Protein AF-A0A5J5D947-F1 (afdb_monomer_lite)

Foldseek 3Di:
DDVVVVVVVLVVLLCVQAVVLQVVLVVCVVVVNVLSSVVSVLSNVVSVLLSCCSVCVVPPVDDPVVLVVSLVVLVVSLVVLVVNLVVQLQAFPLSNVLSVLVSQLSVQSNCVSVVNHPPVSNVVSVVVNVVSVVLVVVQVVVCVVVVHNPDGSHHRNDPPPPPPPPPPPDVDDDFDPVDPVSVVVVVVCLVVLHWDWDDDPPGTDIDHDPVDPSNVVVVCVVVVDDPPDDDD

Structure (mmCIF, N/CA/C/O backbone):
data_AF-A0A5J5D947-F1
#
_entry.id   AF-A0A5J5D947-F1
#
loop_
_atom_site.group_PDB
_atom_site.id
_atom_site.type_symbol
_atom_site.label_atom_id
_atom_site.label_alt_id
_atom_site.label_comp_id
_atom_site.label_asym_id
_atom_site.label_entity_id
_atom_site.label_seq_id
_atom_site.pdbx_PDB_ins_code
_atom_site.Cartn_x
_atom_site.Cartn_y
_atom_site.Cartn_z
_atom_site.occupancy
_atom_site.B_iso_or_equiv
_atom_site.auth_seq_id
_atom_site.auth_comp_id
_atom_site.auth_asym_id
_atom_site.auth_atom_id
_atom_site.pdbx_PDB_model_num
ATOM 1 N N . THR A 1 1 ? 19.665 15.383 -18.305 1.00 51.91 1 THR A N 1
ATOM 2 C CA . THR A 1 1 ? 19.053 15.462 -16.958 1.00 51.91 1 THR A CA 1
ATOM 3 C C . THR A 1 1 ? 20.077 14.931 -15.974 1.00 51.91 1 THR A C 1
ATOM 5 O O . THR A 1 1 ? 20.626 13.879 -16.259 1.00 51.91 1 THR A O 1
ATOM 8 N N . ASN A 1 2 ? 20.438 15.679 -14.925 1.00 54.62 2 ASN A N 1
ATOM 9 C CA . ASN A 1 2 ? 21.612 15.405 -14.074 1.00 54.62 2 ASN A CA 1
ATOM 10 C C . ASN A 1 2 ? 21.583 13.991 -13.455 1.00 54.62 2 ASN A C 1
ATOM 12 O O . ASN A 1 2 ? 20.872 13.790 -12.471 1.00 54.62 2 ASN A O 1
ATOM 16 N N . SER A 1 3 ? 22.375 13.039 -13.971 1.00 60.25 3 SER A N 1
ATOM 17 C CA . SER A 1 3 ? 22.540 11.697 -13.372 1.00 60.25 3 SER A CA 1
ATOM 18 C C . SER A 1 3 ? 22.892 11.770 -11.883 1.00 60.25 3 SER A C 1
ATOM 20 O O . SER A 1 3 ? 22.420 10.966 -11.087 1.00 60.25 3 SER A O 1
ATOM 22 N N . THR A 1 4 ? 23.611 12.813 -11.467 1.00 65.38 4 THR A N 1
ATOM 23 C CA . THR A 1 4 ? 23.928 13.118 -10.065 1.00 65.38 4 THR A CA 1
ATOM 24 C C . THR A 1 4 ? 22.696 13.252 -9.170 1.00 65.38 4 THR A C 1
ATOM 26 O O . THR A 1 4 ? 22.725 12.811 -8.026 1.00 65.38 4 THR A O 1
ATOM 29 N N . PHE A 1 5 ? 21.602 13.833 -9.671 1.00 66.56 5 PHE A N 1
ATOM 30 C CA . PHE A 1 5 ? 20.367 13.977 -8.896 1.00 66.56 5 PHE A CA 1
ATOM 31 C C . PHE A 1 5 ? 19.675 12.624 -8.693 1.00 66.56 5 PHE A C 1
ATOM 33 O O . PHE A 1 5 ? 19.196 12.339 -7.602 1.00 66.56 5 PHE A O 1
ATOM 40 N N . LEU A 1 6 ? 19.682 11.764 -9.716 1.00 63.72 6 LEU A N 1
ATOM 41 C CA . LEU A 1 6 ? 19.139 10.405 -9.631 1.00 63.72 6 LEU A CA 1
ATOM 42 C C . LEU A 1 6 ? 19.941 9.521 -8.669 1.00 63.72 6 LEU A C 1
ATOM 44 O O . LEU A 1 6 ? 19.353 8.819 -7.854 1.00 63.72 6 LEU A O 1
ATOM 48 N N . HIS A 1 7 ? 21.273 9.598 -8.688 1.00 68.50 7 HIS A N 1
ATOM 49 C CA . HIS A 1 7 ? 22.093 8.864 -7.718 1.00 68.50 7 HIS A CA 1
ATOM 50 C C . HIS A 1 7 ? 21.848 9.296 -6.274 1.00 68.50 7 HIS A C 1
ATOM 52 O O . HIS A 1 7 ? 21.968 8.478 -5.366 1.00 68.50 7 HIS A O 1
ATOM 58 N N . LEU A 1 8 ? 21.496 10.563 -6.051 1.00 75.25 8 LEU A N 1
ATOM 59 C CA . LEU A 1 8 ? 21.235 11.074 -4.711 1.00 75.25 8 LEU A CA 1
ATOM 60 C C . LEU A 1 8 ? 19.854 10.654 -4.184 1.00 75.25 8 LEU A C 1
ATOM 62 O O . LEU A 1 8 ? 19.682 10.479 -2.978 1.00 75.25 8 LEU A O 1
ATOM 66 N N . THR A 1 9 ? 18.870 10.464 -5.067 1.00 77.12 9 THR A N 1
ATOM 67 C CA . THR A 1 9 ? 17.507 10.075 -4.672 1.00 77.12 9 THR A CA 1
ATOM 68 C C . THR A 1 9 ? 17.362 8.577 -4.415 1.00 77.12 9 THR A C 1
ATOM 70 O O . THR A 1 9 ? 16.594 8.195 -3.534 1.00 77.12 9 THR A O 1
ATOM 73 N N . ILE A 1 10 ? 18.124 7.728 -5.114 1.00 79.81 10 ILE A N 1
ATOM 74 C CA . ILE A 1 10 ? 18.063 6.259 -4.997 1.00 79.81 10 ILE A CA 1
ATOM 75 C C . ILE A 1 10 ? 18.224 5.772 -3.537 1.00 79.81 10 ILE A C 1
ATOM 77 O O . ILE A 1 10 ? 17.343 5.049 -3.063 1.00 79.81 10 ILE A O 1
ATOM 81 N N . PRO A 1 11 ? 19.257 6.180 -2.765 1.00 83.19 11 PRO A N 1
ATOM 82 C CA . PRO A 1 11 ? 19.396 5.760 -1.369 1.00 83.19 11 PRO A CA 1
ATOM 83 C C . PRO A 1 11 ? 18.242 6.234 -0.485 1.00 83.19 11 PRO A C 1
ATOM 85 O O . PRO A 1 11 ? 17.793 5.500 0.392 1.00 83.19 11 PRO A O 1
ATOM 88 N N . TRP A 1 12 ? 17.736 7.446 -0.723 1.00 82.56 12 TRP A N 1
ATOM 89 C CA . TRP A 1 12 ? 16.643 8.006 0.069 1.00 82.56 12 TRP A CA 1
ATOM 90 C C . TRP A 1 12 ? 15.343 7.219 -0.120 1.00 82.56 12 TRP A C 1
ATOM 92 O O . TRP A 1 12 ? 14.657 6.899 0.856 1.00 82.56 12 TRP A O 1
ATOM 102 N N . VAL A 1 13 ? 15.037 6.847 -1.365 1.00 84.75 13 VAL A N 1
ATOM 103 C CA . VAL A 1 13 ? 13.882 6.005 -1.701 1.00 84.75 13 VAL A CA 1
ATOM 104 C C . VAL A 1 13 ? 14.050 4.598 -1.132 1.00 84.75 13 VAL A C 1
ATOM 106 O O . VAL A 1 13 ? 13.109 4.069 -0.552 1.00 84.75 13 VAL A O 1
ATOM 109 N N . LEU A 1 14 ? 15.245 4.007 -1.206 1.00 85.88 14 LEU A N 1
ATOM 110 C CA . LEU A 1 14 ? 15.491 2.673 -0.657 1.00 85.88 14 LEU A CA 1
ATOM 111 C C . LEU A 1 14 ? 15.338 2.634 0.872 1.00 85.88 14 LEU A C 1
ATOM 113 O O . LEU A 1 14 ? 14.674 1.751 1.416 1.00 85.88 14 LEU A O 1
ATOM 117 N N . ILE A 1 15 ? 15.934 3.594 1.581 1.00 87.19 15 ILE A N 1
ATOM 118 C CA . ILE A 1 15 ? 15.895 3.634 3.049 1.00 87.19 15 ILE A CA 1
ATOM 119 C C . ILE A 1 15 ? 14.459 3.858 3.537 1.00 87.19 15 ILE A C 1
ATOM 121 O O . ILE A 1 15 ? 13.982 3.143 4.421 1.00 87.19 15 ILE A O 1
ATOM 125 N N . SER A 1 16 ? 13.746 4.818 2.944 1.00 86.31 16 SER A N 1
ATOM 126 C CA . SER A 1 16 ? 12.375 5.136 3.354 1.00 86.31 16 SER A CA 1
ATOM 127 C C . SER A 1 16 ? 11.341 4.117 2.865 1.00 86.31 16 SER A C 1
ATOM 129 O O . SER A 1 16 ? 10.505 3.669 3.649 1.00 86.31 16 SER A O 1
ATOM 131 N N . GLY A 1 17 ? 11.418 3.711 1.600 1.00 83.00 17 GLY A N 1
ATOM 132 C CA . GLY A 1 17 ? 10.453 2.832 0.941 1.00 83.00 17 GLY A CA 1
ATOM 133 C C . GLY A 1 17 ? 10.665 1.341 1.200 1.00 83.00 17 GLY A C 1
ATOM 134 O O . GLY A 1 17 ? 9.700 0.587 1.204 1.00 83.00 17 GLY A O 1
ATOM 135 N N . ALA A 1 18 ? 11.889 0.879 1.469 1.00 85.00 18 ALA A N 1
ATOM 136 C CA . ALA A 1 18 ? 12.124 -0.529 1.795 1.00 85.00 18 ALA A CA 1
ATOM 137 C C . ALA A 1 18 ? 12.363 -0.731 3.295 1.00 85.00 18 ALA A C 1
ATOM 139 O O . ALA A 1 18 ? 11.605 -1.440 3.953 1.00 85.00 18 ALA A O 1
ATOM 140 N N . ILE A 1 19 ? 13.381 -0.091 3.877 1.00 87.12 19 ILE A N 1
ATOM 141 C CA . ILE A 1 19 ? 13.831 -0.429 5.239 1.00 87.12 19 ILE A CA 1
ATOM 142 C C . ILE A 1 19 ? 12.794 -0.022 6.293 1.00 87.12 19 ILE A C 1
ATOM 144 O O . ILE A 1 19 ? 12.353 -0.854 7.092 1.00 87.12 19 ILE A O 1
ATOM 148 N N . ILE A 1 20 ? 12.360 1.242 6.276 1.00 88.06 20 ILE A N 1
ATOM 149 C CA . ILE A 1 20 ? 11.348 1.736 7.223 1.00 88.06 20 ILE A CA 1
ATOM 150 C C . ILE A 1 20 ? 10.021 0.991 7.020 1.00 88.06 20 ILE A C 1
ATOM 152 O O . ILE A 1 20 ? 9.354 0.617 7.986 1.00 88.06 20 ILE A O 1
ATOM 156 N N . GLN A 1 21 ? 9.656 0.700 5.773 1.00 89.56 21 GLN A N 1
ATOM 157 C CA . GLN A 1 21 ? 8.388 0.055 5.450 1.00 89.56 21 GLN A CA 1
ATOM 158 C C . GLN A 1 21 ? 8.347 -1.443 5.829 1.00 89.56 21 GLN A C 1
ATOM 160 O O . GLN A 1 21 ? 7.288 -1.950 6.216 1.00 89.56 21 GLN A O 1
ATOM 165 N N . VAL A 1 22 ? 9.490 -2.146 5.836 1.00 89.31 22 VAL A N 1
ATOM 166 C CA . VAL A 1 22 ? 9.620 -3.495 6.428 1.00 89.31 22 VAL A CA 1
ATOM 167 C C . VAL A 1 22 ? 9.367 -3.452 7.932 1.00 89.31 22 VAL A C 1
ATOM 169 O O . VAL A 1 22 ? 8.613 -4.276 8.459 1.00 89.31 22 VAL A O 1
ATOM 172 N N . TYR A 1 23 ? 9.970 -2.484 8.624 1.00 88.56 23 TYR A N 1
ATOM 173 C CA . TYR A 1 23 ? 9.784 -2.318 10.063 1.00 88.56 23 TYR A CA 1
ATOM 174 C C . TYR A 1 23 ? 8.316 -2.029 10.406 1.00 88.56 23 TYR A C 1
ATOM 176 O O . TYR A 1 23 ? 7.727 -2.684 11.269 1.00 88.56 23 TYR A O 1
ATOM 184 N N . VAL A 1 24 ? 7.684 -1.128 9.651 1.00 86.88 24 VAL A N 1
ATOM 185 C CA . VAL A 1 24 ? 6.254 -0.822 9.774 1.00 86.88 24 VAL A CA 1
ATOM 186 C C . VAL A 1 24 ? 5.391 -2.059 9.514 1.00 86.88 24 VAL A C 1
ATOM 188 O O . VAL A 1 24 ? 4.441 -2.304 10.258 1.00 86.88 24 VAL A O 1
ATOM 191 N N . SER A 1 25 ? 5.730 -2.882 8.516 1.00 86.31 25 SER A N 1
ATOM 192 C CA . SER A 1 25 ? 5.006 -4.130 8.255 1.00 86.31 25 SER A CA 1
ATOM 193 C C . SER A 1 25 ? 5.045 -5.070 9.464 1.00 86.31 25 SER A C 1
ATOM 195 O O . SER A 1 25 ? 4.002 -5.574 9.881 1.00 86.31 25 SER A O 1
ATOM 197 N N . ARG A 1 26 ? 6.218 -5.247 10.089 1.00 85.44 26 ARG A N 1
ATOM 198 C CA . ARG A 1 26 ? 6.381 -6.078 11.295 1.00 85.44 26 ARG A CA 1
ATOM 199 C C . ARG A 1 26 ? 5.527 -5.587 12.462 1.00 85.44 26 ARG A C 1
ATOM 201 O O . ARG A 1 26 ? 4.827 -6.395 13.071 1.00 85.44 26 ARG A O 1
ATOM 208 N N . LEU A 1 27 ? 5.535 -4.280 12.731 1.00 83.06 27 LEU A N 1
ATOM 209 C CA . LEU A 1 27 ? 4.731 -3.686 13.803 1.00 83.06 27 LEU A CA 1
ATOM 210 C C . LEU A 1 27 ? 3.227 -3.927 13.604 1.00 83.06 27 LEU A C 1
ATOM 212 O O . LEU A 1 27 ? 2.500 -4.221 14.556 1.00 83.06 27 LEU A O 1
ATOM 216 N N . GLN A 1 28 ? 2.752 -3.853 12.361 1.00 82.38 28 GLN A N 1
ATOM 217 C CA . GLN A 1 28 ? 1.338 -4.062 12.052 1.00 82.38 28 GLN A CA 1
ATOM 218 C C . GLN A 1 28 ? 0.892 -5.517 12.238 1.00 82.38 28 GLN A C 1
ATOM 220 O O . GLN A 1 28 ? -0.234 -5.749 12.685 1.00 82.38 28 GLN A O 1
ATOM 225 N N . VAL A 1 29 ? 1.775 -6.492 11.980 1.00 80.94 29 VAL A N 1
ATOM 226 C CA . VAL A 1 29 ? 1.508 -7.907 12.297 1.00 80.94 29 VAL A CA 1
ATOM 227 C C . VAL A 1 29 ? 1.342 -8.095 13.803 1.00 80.94 29 VAL A C 1
ATOM 229 O O . VAL A 1 29 ? 0.372 -8.717 14.235 1.00 80.94 29 VAL A O 1
ATOM 232 N N . THR A 1 30 ? 2.244 -7.522 14.607 1.00 75.69 30 THR A N 1
ATOM 233 C CA . THR A 1 30 ? 2.192 -7.648 16.073 1.00 75.69 30 THR A CA 1
ATOM 234 C C . THR A 1 30 ? 0.976 -6.956 16.692 1.00 75.69 30 THR A C 1
ATOM 236 O O . THR A 1 30 ? 0.450 -7.431 17.691 1.00 75.69 30 THR A O 1
ATOM 239 N N . GLY A 1 31 ? 0.474 -5.883 16.073 1.00 66.00 31 GLY A N 1
ATOM 240 C CA . GLY A 1 31 ? -0.721 -5.157 16.519 1.00 66.00 31 GLY A CA 1
ATOM 241 C C . GLY A 1 31 ? -2.063 -5.773 16.094 1.00 66.00 31 GLY A C 1
ATOM 242 O O . GLY A 1 31 ? -3.097 -5.126 16.243 1.00 66.00 31 GLY A O 1
ATOM 243 N N . GLY A 1 32 ? -2.081 -6.978 15.507 1.00 64.81 32 GLY A N 1
ATOM 244 C CA . GLY A 1 32 ? -3.307 -7.652 15.046 1.00 64.81 32 GLY A CA 1
ATOM 245 C C . GLY A 1 32 ? -3.897 -7.106 13.733 1.00 64.81 32 GLY A C 1
ATOM 246 O O . GLY A 1 32 ? -4.914 -7.607 13.242 1.00 64.81 32 GLY A O 1
ATOM 247 N N . GLY A 1 33 ? -3.252 -6.109 13.119 1.00 62.66 33 GLY A N 1
ATOM 248 C CA . GLY A 1 33 ? -3.656 -5.479 11.864 1.00 62.66 33 GLY A CA 1
ATOM 249 C C . GLY A 1 33 ? -3.155 -6.243 10.640 1.00 62.66 33 GLY A C 1
ATOM 250 O O . GLY A 1 33 ? -2.193 -5.836 9.998 1.00 62.66 33 GLY A O 1
ATOM 251 N N . ARG A 1 34 ? -3.833 -7.337 10.268 1.00 65.19 34 ARG A N 1
ATOM 252 C CA . ARG A 1 34 ? -3.390 -8.217 9.163 1.00 65.19 34 ARG A CA 1
ATOM 253 C C . ARG A 1 34 ? -3.262 -7.520 7.801 1.00 65.19 34 ARG A C 1
ATOM 255 O O . ARG A 1 34 ? -2.371 -7.848 7.033 1.00 65.19 34 ARG A O 1
ATOM 262 N N . PHE A 1 35 ? -4.144 -6.572 7.485 1.00 67.81 35 PHE A N 1
ATOM 263 C CA . PHE A 1 35 ? -4.244 -6.033 6.123 1.00 67.81 35 PHE A CA 1
ATOM 264 C C . PHE A 1 35 ? -3.197 -4.965 5.792 1.00 67.81 35 PHE A C 1
ATOM 266 O O . PHE A 1 35 ? -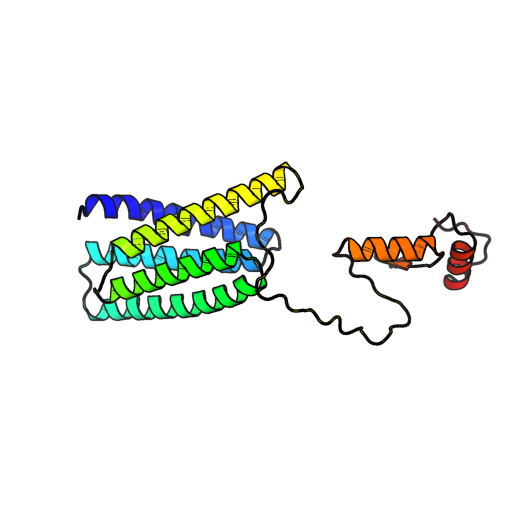2.587 -5.017 4.728 1.00 67.81 35 PHE A O 1
ATOM 273 N N . GLY A 1 36 ? -2.959 -4.013 6.696 1.00 69.94 36 GLY A N 1
ATOM 274 C CA . GLY A 1 36 ? -1.975 -2.965 6.427 1.00 69.94 36 GLY A CA 1
ATOM 275 C C . GLY A 1 36 ? -0.547 -3.524 6.318 1.00 69.94 36 GLY A C 1
ATOM 276 O O . GLY A 1 36 ? 0.249 -3.021 5.526 1.00 69.94 36 GLY A O 1
ATOM 277 N N . SER A 1 37 ? -0.257 -4.630 7.018 1.00 79.88 37 SER A N 1
ATOM 278 C CA . SER A 1 37 ? 1.010 -5.353 6.875 1.00 79.88 37 SER A CA 1
ATOM 279 C C . SER A 1 37 ? 1.220 -5.888 5.453 1.00 79.88 37 SER A C 1
ATOM 281 O O . SER A 1 37 ? 2.324 -5.767 4.923 1.00 79.88 37 SER A O 1
ATOM 283 N N . VAL A 1 38 ? 0.172 -6.404 4.799 1.00 86.00 38 VAL A N 1
ATOM 284 C CA . VAL A 1 38 ? 0.260 -6.929 3.424 1.00 86.00 38 VAL A CA 1
ATOM 285 C C . VAL A 1 38 ? 0.607 -5.818 2.433 1.00 86.00 38 VAL A C 1
ATOM 287 O O . VAL A 1 38 ? 1.553 -5.971 1.665 1.00 86.00 38 VAL A O 1
ATOM 290 N N . ILE A 1 39 ? -0.090 -4.676 2.496 1.00 87.56 39 ILE A N 1
ATOM 291 C CA . ILE A 1 39 ? 0.193 -3.518 1.627 1.00 87.56 39 ILE A CA 1
ATOM 292 C C . ILE A 1 39 ? 1.626 -3.024 1.845 1.00 87.56 39 ILE A C 1
ATOM 294 O O . ILE A 1 39 ? 2.378 -2.853 0.890 1.00 87.56 39 ILE A O 1
ATOM 298 N N . SER A 1 40 ? 2.024 -2.849 3.109 1.00 87.50 40 SER A N 1
ATOM 299 C CA . SER A 1 40 ? 3.376 -2.413 3.466 1.00 87.50 40 SER A CA 1
ATOM 300 C C . SER A 1 40 ? 4.436 -3.381 2.935 1.00 87.50 40 SER A C 1
ATOM 302 O O . SER A 1 40 ? 5.438 -2.949 2.381 1.00 87.50 40 SER A O 1
ATOM 304 N N . SER A 1 41 ? 4.205 -4.692 3.050 1.00 88.75 41 SER A N 1
ATOM 305 C CA . SER A 1 41 ? 5.134 -5.715 2.564 1.00 88.75 41 SER A CA 1
ATOM 306 C C . SER A 1 41 ? 5.259 -5.736 1.041 1.00 88.75 41 SER A C 1
ATOM 308 O O . SER A 1 41 ? 6.357 -5.929 0.533 1.00 88.75 41 SER A O 1
ATOM 310 N N . ILE A 1 42 ? 4.159 -5.558 0.308 1.00 90.69 42 ILE A N 1
ATOM 311 C CA . ILE A 1 42 ? 4.182 -5.547 -1.161 1.00 90.69 42 ILE A CA 1
ATOM 312 C C . ILE A 1 42 ? 4.887 -4.287 -1.666 1.00 90.69 42 ILE A C 1
ATOM 314 O O . ILE A 1 42 ? 5.713 -4.364 -2.571 1.00 90.69 42 ILE A O 1
ATOM 318 N N . TYR A 1 43 ? 4.643 -3.136 -1.039 1.00 91.44 43 TYR A N 1
ATOM 319 C CA . TYR A 1 43 ? 5.303 -1.889 -1.422 1.00 91.44 43 TYR A CA 1
ATOM 320 C C . TYR A 1 43 ? 6.807 -1.885 -1.143 1.00 91.44 43 TYR A C 1
ATOM 322 O O . TYR A 1 43 ? 7.546 -1.294 -1.921 1.00 91.44 43 TYR A O 1
ATOM 330 N N . VAL A 1 44 ? 7.289 -2.623 -0.137 1.00 92.94 44 VAL A N 1
ATOM 331 C CA . VAL A 1 44 ? 8.735 -2.872 0.021 1.00 92.94 44 VAL A CA 1
ATOM 332 C C . VAL A 1 44 ? 9.320 -3.509 -1.239 1.00 92.94 44 VAL A C 1
ATOM 334 O O . VAL A 1 44 ? 10.374 -3.079 -1.704 1.00 92.94 44 VAL A O 1
ATOM 337 N N . VAL A 1 45 ? 8.642 -4.516 -1.802 1.00 91.69 45 VAL A N 1
ATOM 338 C CA . VAL A 1 45 ? 9.090 -5.187 -3.032 1.00 91.69 45 VAL A CA 1
ATOM 339 C C . VAL A 1 45 ? 9.061 -4.210 -4.204 1.00 91.69 45 VAL A C 1
ATOM 341 O O . VAL A 1 45 ? 10.038 -4.135 -4.939 1.00 91.69 45 VAL A O 1
ATOM 344 N N . VAL A 1 46 ? 8.002 -3.401 -4.329 1.00 92.25 46 VAL A N 1
ATOM 345 C CA . VAL A 1 46 ? 7.904 -2.352 -5.359 1.00 92.25 46 VAL A CA 1
ATOM 346 C C . VAL A 1 46 ? 9.097 -1.398 -5.293 1.00 92.25 46 VAL A C 1
ATOM 348 O O . VAL A 1 46 ? 9.782 -1.208 -6.297 1.00 92.25 46 VAL A O 1
ATOM 351 N N . TRP A 1 47 ? 9.390 -0.830 -4.121 1.00 91.94 47 TRP A N 1
ATOM 352 C CA . TRP A 1 47 ? 10.496 0.115 -3.964 1.00 91.94 47 TRP A CA 1
ATOM 353 C C . TRP A 1 47 ? 11.860 -0.540 -4.165 1.00 91.94 47 TRP A C 1
ATOM 355 O O . TRP A 1 47 ? 12.744 0.076 -4.762 1.00 91.94 47 TRP A O 1
ATOM 365 N N . ALA A 1 48 ? 12.037 -1.787 -3.725 1.00 90.56 48 ALA A N 1
ATOM 366 C CA . ALA A 1 48 ? 13.263 -2.542 -3.956 1.00 90.56 48 ALA A CA 1
ATOM 367 C C . ALA A 1 48 ? 13.493 -2.791 -5.455 1.00 90.56 48 ALA A C 1
ATOM 369 O O . ALA A 1 48 ? 14.576 -2.496 -5.958 1.00 90.56 48 ALA A O 1
ATOM 370 N N . THR A 1 49 ? 12.473 -3.257 -6.184 1.00 88.88 49 THR A N 1
ATOM 371 C CA . THR A 1 49 ? 12.545 -3.490 -7.634 1.00 88.88 49 THR A CA 1
ATOM 372 C C . THR A 1 49 ? 12.762 -2.188 -8.407 1.00 88.88 49 THR A C 1
ATOM 374 O O . THR A 1 49 ? 13.606 -2.155 -9.300 1.00 88.88 49 THR A O 1
ATOM 377 N N . TRP A 1 50 ? 12.075 -1.102 -8.035 1.00 88.12 50 TRP A N 1
ATOM 378 C CA . TRP A 1 50 ? 12.252 0.222 -8.644 1.00 88.12 50 TRP A CA 1
ATOM 379 C C . TRP A 1 50 ? 13.680 0.752 -8.452 1.00 88.12 50 TRP A C 1
ATOM 381 O O . TRP A 1 50 ? 14.338 1.162 -9.410 1.00 88.12 50 TRP A O 1
ATOM 391 N N . THR A 1 51 ? 14.196 0.671 -7.221 1.00 87.88 51 THR A N 1
ATOM 392 C CA . THR A 1 51 ? 15.560 1.105 -6.877 1.00 87.88 51 THR A CA 1
ATOM 393 C C . THR A 1 51 ? 16.593 0.272 -7.630 1.00 87.88 51 THR A C 1
ATOM 395 O O . THR A 1 51 ? 17.529 0.823 -8.210 1.00 87.88 51 THR A O 1
ATOM 398 N N . TRP A 1 52 ? 16.407 -1.051 -7.654 1.00 85.69 52 TRP A N 1
ATOM 399 C CA . TRP A 1 52 ? 17.313 -1.969 -8.332 1.00 85.69 52 TRP A CA 1
ATOM 400 C C . TRP A 1 52 ? 17.358 -1.709 -9.835 1.00 85.69 52 TRP A C 1
ATOM 402 O O . TRP A 1 52 ? 18.444 -1.580 -10.385 1.00 85.69 52 TRP A O 1
ATOM 412 N N . PHE A 1 53 ? 16.205 -1.554 -10.492 1.00 84.38 53 PHE A N 1
ATOM 413 C CA . PHE A 1 53 ? 16.144 -1.231 -11.917 1.00 84.38 53 PHE A CA 1
ATOM 414 C C . PHE A 1 53 ? 16.870 0.081 -12.236 1.00 84.38 53 PHE A C 1
ATOM 416 O O . PHE A 1 53 ? 17.627 0.143 -13.201 1.00 84.38 53 PHE A O 1
ATOM 423 N N . ARG A 1 54 ? 16.697 1.127 -11.414 1.00 79.81 54 ARG A N 1
ATOM 424 C CA . ARG A 1 54 ? 17.332 2.425 -11.681 1.00 79.81 54 ARG A CA 1
ATOM 425 C C . ARG A 1 54 ? 18.834 2.425 -11.415 1.00 79.81 54 ARG A C 1
ATOM 427 O O . ARG A 1 54 ? 19.561 3.105 -12.133 1.00 79.81 54 ARG A O 1
ATOM 434 N N . PHE A 1 55 ? 19.280 1.669 -10.415 1.00 79.50 55 PHE A N 1
ATOM 435 C CA . PHE A 1 55 ? 20.695 1.490 -10.107 1.00 79.50 55 PHE A CA 1
ATOM 436 C C . PHE A 1 55 ? 21.393 0.602 -11.148 1.00 79.50 55 PHE A C 1
ATOM 438 O O . PHE A 1 55 ? 22.430 0.983 -11.687 1.00 79.50 55 PHE A O 1
ATOM 445 N N . ALA A 1 56 ? 20.801 -0.548 -11.484 1.00 73.31 56 ALA A N 1
ATOM 446 C CA . ALA A 1 56 ? 21.339 -1.487 -12.465 1.00 73.31 56 ALA A CA 1
ATOM 447 C C . ALA A 1 56 ? 21.290 -0.916 -13.890 1.00 73.31 56 ALA A C 1
ATOM 449 O O . ALA A 1 56 ? 22.265 -1.029 -14.624 1.00 73.31 56 ALA A O 1
ATOM 450 N N . GLY A 1 57 ? 20.209 -0.230 -14.271 1.00 68.25 57 GLY A N 1
ATOM 451 C CA . GLY A 1 57 ? 20.087 0.402 -15.588 1.00 68.25 57 GLY A CA 1
ATOM 452 C C . GLY A 1 57 ? 21.156 1.460 -15.868 1.00 68.25 57 GLY A C 1
ATOM 453 O O . GLY A 1 57 ? 21.556 1.625 -17.016 1.00 68.25 57 GLY A O 1
ATOM 454 N N . ASP A 1 58 ? 21.642 2.145 -14.832 1.00 64.88 58 ASP A N 1
ATOM 455 C CA . ASP A 1 58 ? 22.665 3.186 -14.960 1.00 64.88 58 ASP A CA 1
ATOM 456 C C . ASP A 1 58 ? 24.099 2.624 -14.876 1.00 64.88 58 ASP A C 1
ATOM 458 O O . ASP A 1 58 ? 24.969 3.029 -15.643 1.00 64.88 58 ASP A O 1
ATOM 462 N N . MET A 1 59 ? 24.342 1.642 -13.997 1.00 61.09 59 MET A N 1
ATOM 463 C CA . MET A 1 59 ? 25.680 1.072 -13.763 1.00 61.09 59 MET A CA 1
ATOM 464 C C . MET A 1 59 ? 26.053 -0.097 -14.689 1.00 61.09 59 MET A C 1
ATOM 466 O O . MET A 1 59 ? 27.236 -0.282 -14.965 1.00 61.09 59 MET A O 1
ATOM 470 N N . LEU A 1 60 ? 25.088 -0.909 -15.137 1.00 60.41 60 LEU A N 1
ATOM 471 C CA . LEU A 1 60 ? 25.352 -2.196 -15.805 1.00 60.41 60 LEU A CA 1
ATOM 472 C C . LEU A 1 60 ? 25.048 -2.216 -17.310 1.00 60.41 60 LEU A C 1
ATOM 474 O O . LEU A 1 60 ? 25.325 -3.233 -17.933 1.00 60.41 60 LEU A O 1
ATOM 478 N N . GLN A 1 61 ? 24.525 -1.126 -17.899 1.00 61.19 61 GLN A N 1
ATOM 479 C CA . GLN A 1 61 ? 24.107 -1.068 -19.315 1.00 61.19 61 GLN A CA 1
ATOM 480 C C . GLN A 1 61 ? 23.366 -2.350 -19.739 1.00 61.19 61 GLN A C 1
ATOM 482 O O . GLN A 1 61 ? 23.854 -3.108 -20.577 1.00 61.19 61 GLN A O 1
ATOM 487 N N . LEU A 1 62 ? 22.216 -2.607 -19.101 1.00 63.22 62 LEU A N 1
ATOM 488 C CA . LEU A 1 62 ? 21.460 -3.850 -19.266 1.00 63.22 62 LEU A CA 1
ATOM 489 C C . LEU A 1 62 ? 21.325 -4.265 -20.737 1.00 63.22 62 LEU A C 1
ATOM 491 O O . LEU A 1 62 ? 20.875 -3.490 -21.585 1.00 63.22 62 LEU A O 1
ATOM 495 N N . SER A 1 63 ? 21.662 -5.524 -21.004 1.00 62.19 63 SER A N 1
ATOM 496 C CA . SER A 1 63 ? 21.373 -6.186 -22.269 1.00 62.19 63 SER A CA 1
ATOM 497 C C . SER A 1 63 ? 19.858 -6.358 -22.446 1.00 62.19 63 SER A C 1
ATOM 499 O O . SER A 1 63 ? 19.081 -6.377 -21.486 1.00 62.19 63 SER A O 1
ATOM 501 N N . THR A 1 64 ? 19.416 -6.485 -23.697 1.00 62.31 64 THR A N 1
ATOM 502 C CA . THR A 1 64 ? 17.993 -6.606 -24.059 1.00 62.31 64 THR A CA 1
ATOM 503 C C . THR A 1 64 ? 17.289 -7.777 -23.372 1.00 62.31 64 THR A C 1
ATOM 505 O O . THR A 1 64 ? 16.104 -7.668 -23.068 1.00 62.31 64 THR A O 1
ATOM 508 N N . ASP A 1 65 ? 18.009 -8.860 -23.074 1.00 66.50 65 ASP A N 1
ATOM 509 C CA . ASP A 1 65 ? 17.446 -10.059 -22.442 1.00 66.50 65 ASP A CA 1
ATOM 510 C C . ASP A 1 65 ? 17.093 -9.832 -20.965 1.00 66.50 65 ASP A C 1
ATOM 512 O O . ASP A 1 65 ? 16.073 -10.325 -20.481 1.00 66.50 65 ASP A O 1
ATOM 516 N N . GLU A 1 66 ? 17.874 -9.019 -20.251 1.00 69.06 66 GLU A N 1
ATOM 517 C CA . GLU A 1 66 ? 17.613 -8.704 -18.845 1.00 69.06 66 GLU A CA 1
ATOM 518 C C . GLU A 1 66 ? 16.452 -7.706 -18.682 1.00 69.06 66 GLU A C 1
ATOM 520 O O . GLU A 1 66 ? 15.691 -7.780 -17.713 1.00 69.06 66 GLU A O 1
ATOM 525 N N . ALA A 1 67 ? 16.239 -6.823 -19.665 1.00 71.00 67 ALA A N 1
ATOM 526 C CA . ALA A 1 67 ? 15.135 -5.859 -19.669 1.00 71.00 67 ALA A CA 1
ATOM 527 C C . ALA A 1 67 ? 13.742 -6.529 -19.698 1.00 71.00 67 ALA A C 1
ATOM 529 O O . ALA A 1 67 ? 12.785 -6.015 -19.100 1.00 71.00 67 ALA A O 1
ATOM 530 N N . TYR A 1 68 ? 13.615 -7.707 -20.323 1.00 80.19 68 TYR A N 1
ATOM 531 C CA . TYR A 1 68 ? 12.364 -8.476 -20.320 1.00 80.19 68 TYR A CA 1
ATOM 532 C C . TYR A 1 68 ? 11.998 -8.994 -18.925 1.00 80.19 68 TYR A C 1
ATOM 534 O O . TYR A 1 68 ? 10.818 -8.992 -18.567 1.00 80.19 68 TYR A O 1
ATOM 542 N N . GLY A 1 69 ? 12.989 -9.366 -18.108 1.00 84.88 69 GLY A N 1
ATOM 543 C CA . GLY A 1 69 ? 12.768 -9.797 -16.725 1.00 84.88 69 GLY A CA 1
ATOM 544 C C . GLY A 1 69 ? 12.161 -8.687 -15.862 1.00 84.88 69 GLY A C 1
ATOM 545 O O . GLY A 1 69 ? 11.177 -8.911 -15.154 1.00 84.88 69 GLY A O 1
ATOM 546 N N . PHE A 1 70 ? 12.681 -7.462 -15.982 1.00 85.00 70 PHE A N 1
ATOM 547 C CA . PHE A 1 70 ? 12.128 -6.295 -15.284 1.00 85.00 70 PHE A CA 1
ATOM 548 C C . PHE A 1 70 ? 10.729 -5.927 -15.774 1.00 85.00 70 PHE A C 1
ATOM 550 O O . PHE A 1 70 ? 9.862 -5.617 -14.958 1.00 85.00 70 PHE A O 1
ATOM 557 N N . THR A 1 71 ? 10.488 -6.018 -17.082 1.00 87.75 71 THR A N 1
ATOM 558 C CA . THR A 1 71 ? 9.167 -5.760 -17.672 1.00 87.75 71 THR A CA 1
ATOM 559 C C . THR A 1 71 ? 8.128 -6.759 -17.154 1.00 87.75 71 THR A C 1
ATOM 561 O O . THR A 1 71 ? 7.057 -6.358 -16.701 1.00 87.75 71 THR A O 1
ATOM 564 N N . ALA A 1 72 ? 8.453 -8.055 -17.127 1.00 89.94 72 ALA A N 1
ATOM 565 C CA . ALA A 1 72 ? 7.578 -9.080 -16.559 1.00 89.94 72 ALA A CA 1
ATOM 566 C C . ALA A 1 72 ? 7.313 -8.848 -15.059 1.00 89.94 72 ALA A C 1
ATOM 568 O O . ALA A 1 72 ? 6.172 -8.964 -14.604 1.00 89.94 72 ALA A O 1
ATOM 569 N N . GLY A 1 73 ? 8.342 -8.456 -14.300 1.00 90.44 73 GLY A N 1
ATOM 570 C CA . GLY A 1 73 ? 8.209 -8.079 -12.892 1.00 90.44 73 GLY A CA 1
ATOM 571 C C . GLY A 1 73 ? 7.281 -6.879 -12.678 1.00 90.44 73 GLY A C 1
ATOM 572 O O . GLY A 1 73 ? 6.414 -6.923 -11.807 1.00 90.44 73 GLY A O 1
ATOM 573 N N . ALA A 1 74 ? 7.401 -5.835 -13.502 1.00 91.12 74 ALA A N 1
ATOM 574 C CA . ALA A 1 74 ? 6.528 -4.662 -13.455 1.00 91.12 74 ALA A CA 1
ATOM 575 C C . ALA A 1 74 ? 5.059 -5.024 -13.744 1.00 91.12 74 ALA A C 1
ATOM 577 O O . ALA A 1 74 ? 4.166 -4.582 -13.021 1.00 91.12 74 ALA A O 1
ATOM 578 N N . ILE A 1 75 ? 4.805 -5.888 -14.735 1.00 92.31 75 ILE A N 1
ATOM 579 C CA . ILE A 1 75 ? 3.456 -6.398 -15.039 1.00 92.31 75 ILE A CA 1
ATOM 580 C C . ILE A 1 75 ? 2.888 -7.184 -13.849 1.00 92.31 75 ILE A C 1
ATOM 582 O O . ILE A 1 75 ? 1.735 -6.981 -13.469 1.00 92.31 75 ILE A O 1
ATOM 586 N N . ALA A 1 76 ? 3.684 -8.055 -13.223 1.00 94.62 76 ALA A N 1
ATOM 587 C CA . ALA A 1 76 ? 3.242 -8.806 -12.051 1.00 94.62 76 ALA A CA 1
ATOM 588 C C . ALA A 1 76 ? 2.877 -7.878 -10.876 1.00 94.62 76 ALA A C 1
ATOM 590 O O . ALA A 1 76 ? 1.847 -8.077 -10.229 1.00 94.62 76 ALA A O 1
ATOM 591 N N . LEU A 1 77 ? 3.681 -6.838 -10.628 1.00 94.25 77 LEU A N 1
ATOM 592 C CA . LEU A 1 77 ? 3.409 -5.844 -9.586 1.00 94.25 77 LEU A CA 1
ATOM 593 C C . LEU A 1 77 ? 2.135 -5.035 -9.866 1.00 94.25 77 LEU A C 1
ATOM 595 O O . LEU A 1 77 ? 1.386 -4.783 -8.925 1.00 94.25 77 LEU A O 1
ATOM 599 N N . LEU A 1 78 ? 1.852 -4.690 -11.129 1.00 94.06 78 LEU A N 1
ATOM 600 C CA . LEU A 1 78 ? 0.594 -4.046 -11.531 1.00 94.06 78 LEU A CA 1
ATOM 601 C C . LEU A 1 78 ? -0.613 -4.923 -11.210 1.00 94.06 78 LEU A C 1
ATOM 603 O O . LEU A 1 78 ? -1.541 -4.488 -10.538 1.00 94.06 78 LEU A O 1
ATOM 607 N N . VAL A 1 79 ? -0.576 -6.193 -11.615 1.00 95.50 79 VAL A N 1
ATOM 608 C CA . VAL A 1 79 ? -1.672 -7.131 -11.338 1.00 95.50 79 VAL A CA 1
ATOM 609 C C . VAL A 1 79 ? -1.908 -7.258 -9.831 1.00 95.50 79 VAL A C 1
ATOM 611 O O . VAL A 1 79 ? -3.046 -7.168 -9.370 1.00 95.50 79 VAL A O 1
ATOM 614 N N . ILE A 1 80 ? -0.840 -7.415 -9.044 1.00 94.62 80 ILE A N 1
ATOM 615 C CA . ILE A 1 80 ? -0.930 -7.484 -7.580 1.00 94.62 80 ILE A CA 1
ATOM 616 C C . ILE A 1 80 ? -1.521 -6.188 -7.005 1.00 94.62 80 ILE A C 1
ATOM 618 O O . ILE A 1 80 ? -2.401 -6.249 -6.142 1.00 94.62 80 ILE A O 1
ATOM 622 N N . ASN A 1 81 ? -1.075 -5.019 -7.469 1.00 94.12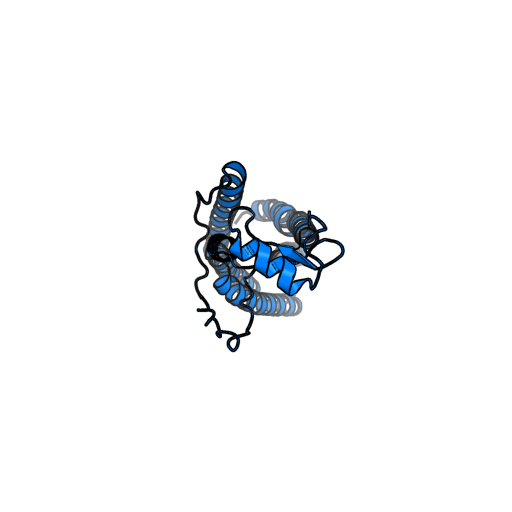 81 ASN A N 1
ATOM 623 C CA . ASN A 1 81 ? -1.556 -3.737 -6.966 1.00 94.12 81 ASN A CA 1
ATOM 624 C C . ASN A 1 81 ? -3.014 -3.451 -7.367 1.00 94.12 81 ASN A C 1
ATOM 626 O O . ASN A 1 81 ? -3.769 -2.926 -6.549 1.00 94.12 81 ASN A O 1
ATOM 630 N N . ALA A 1 82 ? -3.464 -3.905 -8.538 1.00 93.38 82 ALA A N 1
ATOM 631 C CA . ALA A 1 82 ? -4.870 -3.863 -8.932 1.00 93.38 82 ALA A CA 1
ATOM 632 C C . ALA A 1 82 ? -5.761 -4.679 -7.974 1.00 93.38 82 ALA A C 1
ATOM 634 O O . ALA A 1 82 ? -6.821 -4.209 -7.548 1.00 93.38 82 ALA A O 1
ATOM 635 N N . PHE A 1 83 ? -5.312 -5.866 -7.542 1.00 92.56 83 PHE A N 1
ATOM 636 C CA . PHE A 1 83 ? -6.013 -6.625 -6.498 1.00 92.56 83 PHE A CA 1
ATOM 637 C C . PHE A 1 83 ? -6.016 -5.889 -5.151 1.00 92.56 83 PHE A C 1
ATOM 639 O O . PHE A 1 83 ? -7.047 -5.848 -4.475 1.00 92.56 83 PHE A O 1
ATOM 646 N N . LEU A 1 84 ? -4.899 -5.266 -4.758 1.00 91.06 84 LEU A N 1
ATOM 647 C CA . LEU A 1 84 ? -4.850 -4.444 -3.543 1.00 91.06 84 LEU A CA 1
ATOM 648 C C . LEU A 1 84 ? -5.804 -3.250 -3.614 1.00 91.06 84 LEU A C 1
ATOM 650 O O . LEU A 1 84 ? -6.448 -2.939 -2.611 1.00 91.06 84 LEU A O 1
ATOM 654 N N . MET A 1 85 ? -5.936 -2.619 -4.781 1.00 91.12 85 MET A N 1
ATOM 655 C CA . MET A 1 85 ? -6.854 -1.509 -5.021 1.00 91.12 85 MET A CA 1
ATOM 656 C C . MET A 1 85 ? -8.312 -1.936 -4.830 1.00 91.12 85 MET A C 1
ATOM 658 O O . MET A 1 85 ? -9.072 -1.244 -4.149 1.00 91.12 85 MET A O 1
ATOM 662 N N . LEU A 1 86 ? -8.695 -3.110 -5.344 1.00 89.25 86 LEU A N 1
ATOM 663 C CA . LEU A 1 86 ? -10.034 -3.669 -5.141 1.00 89.25 86 LEU A CA 1
ATOM 664 C C . LEU A 1 86 ? -10.329 -3.894 -3.651 1.00 89.25 86 LEU A C 1
ATOM 666 O O . LEU A 1 86 ? -11.401 -3.541 -3.159 1.00 89.25 86 LEU A O 1
ATOM 670 N N . ILE A 1 87 ? -9.363 -4.432 -2.902 1.00 85.69 87 ILE A N 1
ATOM 671 C CA . ILE A 1 87 ? -9.525 -4.632 -1.458 1.00 85.69 87 ILE A CA 1
ATOM 672 C C . ILE A 1 87 ? -9.564 -3.279 -0.724 1.00 85.69 87 ILE A C 1
ATOM 674 O O . ILE A 1 87 ? -10.353 -3.104 0.208 1.00 85.69 87 ILE A O 1
ATOM 678 N N . ALA A 1 88 ? -8.751 -2.303 -1.137 1.00 86.62 88 ALA A N 1
ATOM 679 C CA . ALA A 1 88 ? -8.724 -0.961 -0.561 1.00 86.62 88 ALA A CA 1
ATOM 680 C C . ALA A 1 88 ? -10.046 -0.202 -0.770 1.00 86.62 88 ALA A C 1
ATOM 682 O O . ALA A 1 88 ? -10.482 0.507 0.143 1.00 86.62 88 ALA A O 1
ATOM 683 N N . ALA A 1 89 ? -10.730 -0.415 -1.902 1.00 86.19 89 ALA A N 1
ATOM 684 C CA . ALA A 1 89 ? -12.039 0.174 -2.204 1.00 86.19 89 ALA A CA 1
ATOM 685 C C . ALA A 1 89 ? -13.117 -0.201 -1.170 1.00 86.19 89 ALA A C 1
ATOM 687 O O . ALA A 1 89 ? -13.999 0.606 -0.857 1.00 86.19 89 ALA A O 1
ATOM 688 N N . ASN A 1 90 ? -12.995 -1.394 -0.583 1.00 79.38 90 ASN A N 1
ATOM 689 C CA . ASN A 1 90 ? -13.893 -1.914 0.451 1.00 79.38 90 ASN A CA 1
ATOM 690 C C . ASN A 1 90 ? -13.532 -1.434 1.868 1.00 79.38 90 ASN A C 1
ATOM 692 O O . ASN A 1 90 ? -14.218 -1.772 2.832 1.00 79.38 90 ASN A O 1
ATOM 696 N N . ARG A 1 91 ? -12.431 -0.689 2.036 1.00 78.00 91 ARG A N 1
ATOM 697 C CA . ARG A 1 91 ? -11.899 -0.304 3.351 1.00 78.00 91 ARG A CA 1
ATOM 698 C C . ARG A 1 91 ? -12.077 1.176 3.634 1.00 78.00 91 ARG A C 1
ATOM 700 O O . ARG A 1 91 ? -12.938 1.538 4.424 1.00 78.00 91 ARG A O 1
ATOM 707 N N . ASN A 1 92 ? -11.238 2.004 3.021 1.00 81.38 92 ASN A N 1
ATOM 708 C CA . ASN A 1 92 ? -11.144 3.432 3.298 1.00 81.38 92 ASN A CA 1
ATOM 709 C C . ASN A 1 92 ? -10.802 4.169 2.007 1.00 81.38 92 ASN A C 1
ATOM 711 O O . ASN A 1 92 ? -9.976 3.711 1.217 1.00 81.38 92 ASN A O 1
ATOM 715 N N . LEU A 1 93 ? -11.374 5.355 1.843 1.00 83.62 93 LEU A N 1
ATOM 716 C CA . LEU A 1 93 ? -11.226 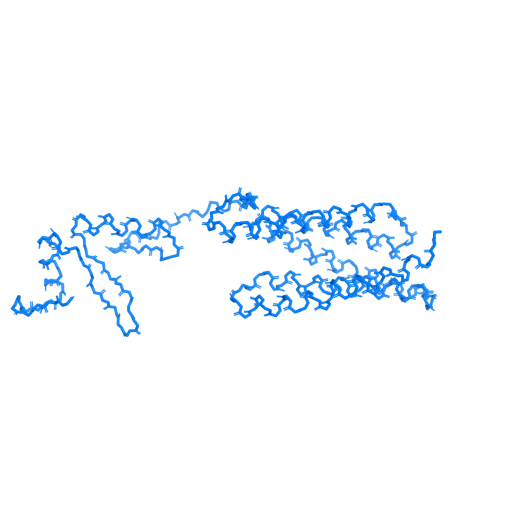6.149 0.628 1.00 83.62 93 LEU A CA 1
ATOM 717 C C . LEU A 1 93 ? -9.796 6.690 0.451 1.00 83.62 93 LEU A C 1
ATOM 719 O O . LEU A 1 93 ? -9.257 6.663 -0.651 1.00 83.62 93 LEU A O 1
ATOM 723 N N . VAL A 1 94 ? -9.139 7.092 1.548 1.00 86.12 94 VAL A N 1
ATOM 724 C CA . VAL A 1 94 ? -7.718 7.503 1.531 1.00 86.12 94 VAL A CA 1
ATOM 725 C C . VAL A 1 94 ? -6.814 6.364 1.063 1.00 86.12 94 VAL A C 1
ATOM 727 O O . VAL A 1 94 ? -5.888 6.584 0.286 1.00 86.12 94 VAL A O 1
ATOM 730 N N . LEU A 1 95 ? -7.095 5.136 1.507 1.00 86.56 95 LEU A N 1
ATOM 731 C CA . LEU A 1 95 ? -6.303 3.976 1.118 1.00 86.56 95 LEU A CA 1
ATOM 732 C C . LEU A 1 95 ? -6.513 3.624 -0.355 1.00 86.56 95 LEU A C 1
ATOM 734 O O . LEU A 1 95 ? -5.545 3.290 -1.030 1.00 86.56 95 LEU A O 1
ATOM 738 N N . LEU A 1 96 ? -7.746 3.755 -0.855 1.00 89.94 96 LEU A N 1
ATOM 739 C CA . LEU A 1 96 ? -8.032 3.581 -2.274 1.00 89.94 96 LEU A CA 1
ATOM 740 C C . LEU A 1 96 ? -7.244 4.580 -3.126 1.00 89.94 96 LEU A C 1
ATOM 742 O O . LEU A 1 96 ? -6.583 4.171 -4.078 1.00 89.94 96 LEU A O 1
ATOM 746 N N . PHE A 1 97 ? -7.268 5.869 -2.769 1.00 89.94 97 PHE A N 1
ATOM 747 C CA . PHE A 1 97 ? -6.488 6.879 -3.486 1.00 89.94 97 PHE A CA 1
ATOM 748 C C . PHE A 1 97 ? -4.990 6.582 -3.447 1.00 89.94 97 PHE A C 1
ATOM 750 O O . PHE A 1 97 ? -4.327 6.704 -4.473 1.00 89.94 97 PHE A O 1
ATOM 757 N N . LEU A 1 98 ? -4.462 6.130 -2.306 1.00 90.12 98 LEU A N 1
ATOM 758 C CA . LEU A 1 98 ? -3.062 5.729 -2.190 1.00 90.12 98 LEU A CA 1
ATOM 759 C C . LEU A 1 98 ? -2.720 4.579 -3.153 1.00 90.12 98 LEU A C 1
ATOM 761 O O . LEU A 1 98 ? -1.747 4.671 -3.895 1.00 90.12 98 LEU A O 1
ATOM 765 N N . THR A 1 99 ? -3.529 3.514 -3.177 1.00 91.81 99 THR A N 1
ATOM 766 C CA . THR A 1 99 ? -3.328 2.372 -4.090 1.00 91.81 99 THR A CA 1
ATOM 767 C C . THR A 1 99 ? -3.512 2.748 -5.561 1.00 91.81 99 THR A C 1
ATOM 769 O O . THR A 1 99 ? -2.800 2.224 -6.412 1.00 91.81 99 THR A O 1
ATOM 772 N N . ALA A 1 100 ? -4.415 3.685 -5.866 1.00 92.56 100 ALA A N 1
ATOM 773 C CA . ALA A 1 100 ? -4.650 4.178 -7.221 1.00 92.56 100 ALA A CA 1
ATOM 774 C C . ALA A 1 100 ? -3.482 5.025 -7.737 1.00 92.56 100 ALA A C 1
ATOM 776 O O . ALA A 1 100 ? -3.046 4.849 -8.869 1.00 92.56 100 ALA A O 1
ATOM 777 N N . VAL A 1 101 ? -2.923 5.906 -6.903 1.00 92.56 101 VAL A N 1
ATOM 778 C CA . VAL A 1 101 ? -1.717 6.665 -7.263 1.00 92.56 101 VAL A CA 1
ATOM 779 C C . VAL A 1 101 ? -0.523 5.726 -7.439 1.00 92.56 101 VAL A C 1
ATOM 781 O O . VAL A 1 101 ? 0.218 5.880 -8.406 1.00 92.56 101 VAL A O 1
ATOM 784 N N . MET A 1 102 ? -0.373 4.715 -6.573 1.00 92.19 102 MET A N 1
ATOM 785 C CA . MET A 1 102 ? 0.664 3.686 -6.735 1.00 92.19 102 MET A CA 1
ATOM 786 C C . MET A 1 102 ? 0.508 2.873 -8.025 1.00 92.19 102 MET A C 1
ATOM 788 O O . MET A 1 102 ? 1.517 2.552 -8.644 1.00 92.19 102 MET A O 1
ATOM 792 N N . GLU A 1 103 ? -0.719 2.597 -8.475 1.00 93.88 103 GLU A N 1
ATOM 793 C CA . GLU A 1 103 ? -0.963 1.932 -9.764 1.00 93.88 103 GLU A CA 1
ATOM 794 C C . GLU A 1 103 ? -0.389 2.753 -10.920 1.00 93.88 103 GLU A C 1
ATOM 796 O O . GLU A 1 103 ? 0.343 2.230 -11.753 1.00 93.88 103 GLU A O 1
ATOM 801 N N . VAL A 1 104 ? -0.644 4.064 -10.937 1.00 91.81 104 VAL A N 1
ATOM 802 C CA . VAL A 1 104 ? -0.105 4.943 -11.984 1.00 91.81 104 VAL A CA 1
ATOM 803 C C . VAL A 1 104 ? 1.422 5.024 -11.904 1.00 91.81 104 VAL A C 1
ATOM 805 O O . VAL A 1 104 ? 2.080 5.010 -12.941 1.00 91.81 104 VAL A O 1
ATOM 808 N N . VAL A 1 105 ? 2.009 5.044 -10.701 1.00 91.25 105 VAL A N 1
ATOM 809 C CA . VAL A 1 105 ? 3.474 4.975 -10.529 1.00 91.25 105 VAL A CA 1
ATOM 810 C C . VAL A 1 105 ? 4.037 3.666 -11.100 1.00 91.25 105 VAL A C 1
ATOM 812 O O . VAL A 1 105 ? 5.058 3.696 -11.782 1.00 91.25 105 VAL A O 1
ATOM 815 N N . LEU A 1 106 ? 3.364 2.530 -10.895 1.00 91.94 106 LEU A N 1
ATOM 816 C CA . LEU A 1 106 ? 3.759 1.242 -11.477 1.00 91.94 106 LEU A CA 1
ATOM 817 C C . LEU A 1 106 ? 3.604 1.211 -13.005 1.00 91.94 106 LEU A C 1
ATOM 819 O O . LEU A 1 106 ? 4.437 0.617 -13.687 1.00 91.94 106 LEU A O 1
ATOM 823 N N . VAL A 1 107 ? 2.595 1.887 -13.563 1.00 91.94 107 VAL A N 1
ATOM 824 C CA . VAL A 1 107 ? 2.456 2.054 -15.020 1.00 91.94 107 VAL A CA 1
ATOM 825 C C . VAL A 1 107 ? 3.606 2.898 -15.570 1.00 91.94 107 VAL A C 1
ATOM 827 O O . VAL A 1 107 ? 4.208 2.528 -16.576 1.00 91.94 107 VAL A O 1
ATOM 830 N N . CYS A 1 108 ? 3.972 3.991 -14.895 1.00 88.62 108 CYS A N 1
ATOM 831 C CA . CYS A 1 108 ? 5.156 4.778 -15.249 1.00 88.62 108 CYS A CA 1
ATOM 832 C C . CYS A 1 108 ? 6.435 3.931 -15.180 1.00 88.62 108 CYS A C 1
ATOM 834 O O . CYS A 1 108 ? 7.275 4.015 -16.075 1.00 88.62 108 CYS A O 1
ATOM 836 N N . PHE A 1 109 ? 6.560 3.077 -14.161 1.00 88.06 109 PHE A N 1
ATOM 837 C CA 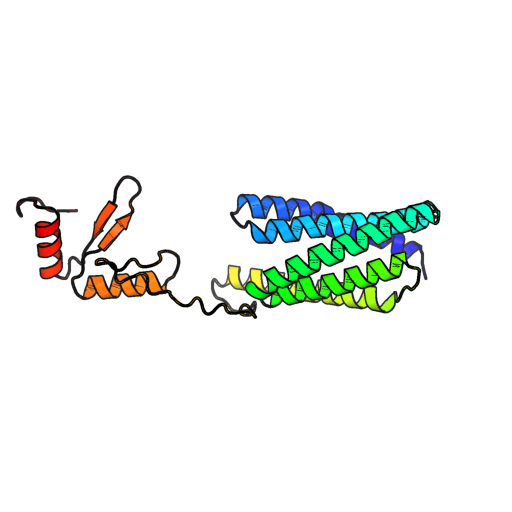. PHE A 1 109 ? 7.678 2.147 -14.030 1.00 88.06 109 PHE A CA 1
ATOM 838 C C . PHE A 1 109 ? 7.726 1.139 -15.189 1.00 88.06 109 PHE A C 1
ATOM 840 O O . PHE A 1 109 ? 8.787 0.945 -15.772 1.00 88.06 109 PHE A O 1
ATOM 847 N N . LEU A 1 110 ? 6.591 0.568 -15.600 1.00 89.69 110 LEU A N 1
ATOM 848 C CA . LEU A 1 110 ? 6.511 -0.306 -16.776 1.00 89.69 110 LEU A CA 1
ATOM 849 C C . LEU A 1 110 ? 6.904 0.431 -18.070 1.00 89.69 110 LEU A C 1
ATOM 851 O O . LEU A 1 110 ? 7.664 -0.087 -18.880 1.00 89.69 110 LEU A O 1
ATOM 855 N N . LEU A 1 111 ? 6.433 1.664 -18.269 1.00 87.25 111 LEU A N 1
ATOM 856 C CA . LEU A 1 111 ? 6.825 2.475 -19.430 1.00 87.25 111 LEU A CA 1
ATOM 857 C C . LEU A 1 111 ? 8.329 2.795 -19.431 1.00 87.25 111 LEU A C 1
ATOM 859 O O . LEU A 1 111 ? 8.937 2.915 -20.496 1.00 87.25 111 LEU A O 1
ATOM 863 N N . SER A 1 112 ? 8.936 2.884 -18.244 1.00 83.31 112 SER A N 1
ATOM 864 C CA . SER A 1 112 ? 10.383 3.022 -18.058 1.00 83.31 112 SER A CA 1
ATOM 865 C C . SER A 1 112 ? 11.147 1.797 -18.556 1.00 83.31 112 SER A C 1
ATOM 867 O O . SER A 1 112 ? 12.159 1.954 -19.240 1.00 83.31 112 SER A O 1
ATOM 869 N N . THR A 1 113 ? 10.639 0.582 -18.310 1.00 82.00 113 THR A N 1
ATOM 870 C CA . THR A 1 113 ? 11.268 -0.646 -18.831 1.00 82.00 113 THR A CA 1
ATOM 871 C C . THR A 1 113 ? 11.152 -0.765 -20.352 1.00 82.00 113 THR A C 1
ATOM 873 O O . THR A 1 113 ? 12.029 -1.347 -20.982 1.00 82.00 113 THR A O 1
ATOM 876 N N . LEU A 1 114 ? 10.127 -0.154 -20.957 1.00 82.69 114 LEU A N 1
ATOM 877 C CA . LEU A 1 114 ? 9.909 -0.108 -22.410 1.00 82.69 114 LEU A CA 1
ATOM 878 C C . LEU A 1 114 ? 10.619 1.065 -23.118 1.00 82.69 114 LEU A C 1
ATOM 880 O O . LEU A 1 114 ? 10.351 1.323 -24.289 1.00 82.69 114 LEU A O 1
ATOM 884 N N . GLN A 1 115 ? 11.499 1.799 -22.423 1.00 73.44 115 GLN A N 1
ATOM 885 C CA . GLN A 1 115 ? 12.200 2.997 -22.924 1.00 73.44 115 GLN A CA 1
ATOM 886 C C . GLN A 1 115 ? 11.287 4.150 -23.399 1.00 73.44 115 GLN A C 1
ATOM 888 O O . GLN A 1 115 ? 11.766 5.128 -23.974 1.00 73.44 115 GLN A O 1
ATOM 893 N N . GLN A 1 116 ? 9.983 4.103 -23.118 1.00 74.56 116 GLN A N 1
ATOM 894 C CA . GLN A 1 116 ? 8.987 5.050 -23.630 1.00 74.56 116 GLN A CA 1
ATOM 895 C C . GLN A 1 116 ? 8.548 6.035 -22.535 1.00 74.56 116 GLN A C 1
ATOM 897 O O . GLN A 1 116 ? 7.368 6.179 -22.230 1.00 74.56 116 GLN A O 1
ATOM 902 N N . LEU A 1 117 ? 9.529 6.675 -21.894 1.00 65.44 117 LEU A N 1
ATOM 903 C CA . LEU A 1 117 ? 9.421 7.176 -20.522 1.00 65.44 117 LEU A CA 1
ATOM 904 C C . LEU A 1 117 ? 8.940 8.639 -20.388 1.00 65.44 117 LEU A C 1
ATOM 906 O O . LEU A 1 117 ? 9.708 9.569 -20.659 1.00 65.44 117 LEU A O 1
ATOM 910 N N . PRO A 1 118 ? 7.726 8.890 -19.857 1.00 74.06 118 PRO A N 1
ATOM 911 C CA . PRO A 1 118 ? 7.295 10.227 -19.465 1.00 74.06 118 PRO A CA 1
ATOM 912 C C . PRO A 1 118 ? 7.790 10.576 -18.047 1.00 74.06 118 PRO A C 1
ATOM 914 O O . PRO A 1 118 ? 7.029 10.544 -17.081 1.00 74.06 118 PRO A O 1
ATOM 917 N N . TYR A 1 119 ? 9.062 10.967 -17.903 1.00 73.00 119 TYR A N 1
ATOM 918 C CA . TYR A 1 119 ? 9.671 11.325 -16.603 1.00 73.00 119 TYR A CA 1
ATOM 919 C C . TYR A 1 119 ? 8.882 12.364 -15.785 1.00 73.00 119 TYR A C 1
ATOM 921 O O . TYR A 1 119 ? 8.862 12.321 -14.557 1.00 73.00 119 TYR A O 1
ATOM 929 N N . GLN A 1 120 ? 8.232 13.314 -16.459 1.00 82.69 120 GLN A N 1
ATOM 930 C CA . GLN A 1 120 ? 7.435 14.350 -15.797 1.00 82.69 120 GLN A CA 1
ATOM 931 C C . GLN A 1 120 ? 6.211 13.767 -15.077 1.00 82.69 120 GLN A C 1
ATOM 933 O O . GLN A 1 120 ? 5.854 14.242 -14.001 1.00 82.69 120 GLN A O 1
ATOM 938 N N . LEU A 1 121 ? 5.599 12.721 -15.643 1.00 83.50 121 LEU A N 1
ATOM 939 C CA . LEU A 1 121 ? 4.432 12.062 -15.064 1.00 83.50 121 LEU A CA 1
ATOM 940 C C . LEU A 1 121 ? 4.817 11.278 -13.806 1.00 83.50 121 LEU A C 1
ATOM 942 O O . LEU A 1 121 ? 4.145 11.392 -12.787 1.00 83.50 121 LEU A O 1
ATOM 946 N N . GLU A 1 122 ? 5.923 10.532 -13.848 1.00 83.12 122 GLU A N 1
ATOM 947 C CA . GLU A 1 122 ? 6.420 9.766 -12.698 1.00 83.12 122 GLU A CA 1
ATOM 948 C C . GLU A 1 122 ? 6.691 10.672 -11.487 1.00 83.12 122 GLU A C 1
ATOM 950 O O . GLU A 1 122 ? 6.184 10.420 -10.393 1.00 83.12 122 GLU A O 1
ATOM 955 N N . ILE A 1 123 ? 7.415 11.779 -11.692 1.00 83.44 123 ILE A N 1
ATOM 956 C CA . ILE A 1 123 ? 7.727 12.741 -10.624 1.00 83.44 123 ILE A CA 1
ATOM 957 C C . ILE A 1 123 ? 6.445 13.379 -10.067 1.00 83.44 123 ILE A C 1
ATOM 959 O O . ILE A 1 123 ? 6.302 13.507 -8.849 1.00 83.44 123 ILE A O 1
ATOM 963 N N . ALA A 1 124 ? 5.495 13.747 -10.933 1.00 87.88 124 ALA A N 1
ATOM 964 C CA . ALA A 1 124 ? 4.220 14.318 -10.506 1.00 87.88 124 ALA A CA 1
ATOM 965 C C . ALA A 1 124 ? 3.406 13.337 -9.644 1.00 87.88 124 ALA A C 1
ATOM 967 O O . ALA A 1 124 ? 2.874 13.722 -8.601 1.00 87.88 124 ALA A O 1
ATOM 968 N N . MET A 1 125 ? 3.349 12.060 -10.028 1.00 87.81 125 MET A N 1
ATOM 969 C CA . MET A 1 125 ? 2.617 11.040 -9.273 1.00 87.81 125 MET A CA 1
ATOM 970 C C . MET A 1 125 ? 3.281 10.712 -7.932 1.00 87.81 125 MET A C 1
ATOM 972 O O . MET A 1 125 ? 2.580 10.564 -6.932 1.00 87.81 125 MET A O 1
ATOM 976 N N . LEU A 1 126 ? 4.616 10.678 -7.865 1.00 87.94 126 LEU A N 1
ATOM 977 C CA . LEU A 1 126 ? 5.351 10.537 -6.601 1.00 87.94 126 LEU A CA 1
ATOM 978 C C . LEU A 1 126 ? 5.118 11.729 -5.657 1.00 87.94 126 LEU A C 1
ATOM 980 O O . LEU A 1 126 ? 4.973 11.546 -4.445 1.00 87.94 126 LEU A O 1
ATOM 984 N N . ALA A 1 127 ? 5.021 12.949 -6.194 1.00 90.06 127 ALA A N 1
ATOM 985 C CA . ALA A 1 127 ? 4.668 14.126 -5.405 1.00 90.06 127 ALA A CA 1
ATOM 986 C C . ALA A 1 127 ? 3.242 14.010 -4.840 1.00 90.06 127 ALA A C 1
ATOM 988 O O . ALA A 1 127 ? 3.038 14.197 -3.638 1.00 90.06 127 ALA A O 1
ATOM 989 N N . LEU A 1 128 ? 2.267 13.616 -5.663 1.00 90.25 128 LEU A N 1
ATOM 990 C CA . LEU A 1 128 ? 0.896 13.361 -5.206 1.00 90.25 128 LEU A CA 1
ATOM 991 C C . LEU A 1 128 ? 0.839 12.267 -4.132 1.00 90.25 128 LEU A C 1
ATOM 993 O O . LEU A 1 128 ? 0.157 12.437 -3.121 1.00 90.25 128 LEU A O 1
ATOM 997 N N . LEU A 1 129 ? 1.602 11.185 -4.306 1.00 90.25 129 LEU A N 1
ATOM 998 C CA . LEU A 1 129 ? 1.729 10.117 -3.317 1.00 90.25 129 LEU A CA 1
ATOM 999 C C . LEU A 1 129 ? 2.201 10.668 -1.965 1.00 90.25 129 LEU A C 1
ATOM 1001 O O . LEU A 1 129 ? 1.605 10.362 -0.933 1.00 90.25 129 LEU A O 1
ATOM 1005 N N . SER A 1 130 ? 3.231 11.520 -1.964 1.00 90.81 130 SER A N 1
ATOM 1006 C CA . SER A 1 130 ? 3.758 12.124 -0.734 1.00 90.81 130 SER A CA 1
ATOM 1007 C C . SER A 1 130 ? 2.727 13.004 -0.020 1.00 90.81 130 SER A C 1
ATOM 1009 O O . SER A 1 130 ? 2.573 12.899 1.197 1.00 90.81 130 SER A O 1
ATOM 1011 N N . ILE A 1 131 ? 1.956 13.800 -0.768 1.00 92.00 131 ILE A N 1
ATOM 1012 C CA . ILE A 1 131 ? 0.899 14.663 -0.223 1.00 92.00 131 ILE A CA 1
ATOM 1013 C C . ILE A 1 131 ? -0.192 13.813 0.441 1.00 92.00 131 ILE A C 1
ATOM 1015 O O . ILE A 1 131 ? -0.604 14.098 1.567 1.00 92.00 131 ILE A O 1
ATOM 1019 N N . ILE A 1 132 ? -0.627 12.734 -0.218 1.00 89.44 132 ILE A N 1
ATOM 1020 C CA . ILE A 1 132 ? -1.647 11.820 0.318 1.00 89.44 132 ILE A CA 1
ATOM 1021 C C . ILE A 1 132 ? -1.130 11.098 1.570 1.00 89.44 132 ILE A C 1
ATOM 1023 O O . ILE A 1 132 ? -1.866 10.969 2.551 1.00 89.44 132 ILE A O 1
ATOM 1027 N N . CYS A 1 133 ? 0.134 10.668 1.582 1.00 88.38 133 CYS A N 1
ATOM 1028 C CA . CYS A 1 133 ? 0.763 10.056 2.753 1.00 88.38 133 CYS A CA 1
ATOM 1029 C C . CYS A 1 133 ? 0.818 11.019 3.944 1.00 88.38 133 CYS A C 1
ATOM 1031 O O . CYS A 1 133 ? 0.435 10.639 5.050 1.00 88.38 133 CYS A O 1
ATOM 1033 N N . ILE A 1 134 ? 1.238 12.269 3.724 1.00 90.69 134 ILE A N 1
ATOM 1034 C CA . ILE A 1 134 ? 1.271 13.303 4.768 1.00 90.69 134 ILE A CA 1
ATOM 1035 C C . ILE A 1 134 ? -0.134 13.541 5.318 1.00 90.69 134 ILE A C 1
ATOM 1037 O O . ILE A 1 134 ? -0.317 13.565 6.535 1.00 90.69 134 ILE A O 1
ATOM 1041 N N . TYR A 1 135 ? -1.137 13.645 4.443 1.00 88.62 135 TYR A N 1
ATOM 1042 C CA . TYR A 1 135 ? -2.531 13.763 4.858 1.00 88.62 135 TYR A CA 1
ATOM 1043 C C . TYR A 1 135 ? -2.977 12.571 5.715 1.00 88.62 135 TYR A C 1
ATOM 1045 O O . TYR A 1 135 ? -3.566 12.763 6.777 1.00 88.62 135 TYR A O 1
ATOM 1053 N N . GLY A 1 136 ? -2.666 11.341 5.296 1.00 86.19 136 GLY A N 1
ATOM 1054 C CA . GLY A 1 136 ? -3.007 10.126 6.037 1.00 86.19 136 GLY A CA 1
ATOM 1055 C C . GLY A 1 136 ? -2.363 10.071 7.425 1.00 86.19 136 GLY A C 1
ATOM 1056 O O . GLY A 1 136 ? -3.042 9.762 8.406 1.00 86.19 136 GLY A O 1
ATOM 1057 N N . VAL A 1 137 ? -1.077 10.424 7.524 1.00 88.62 137 VAL A N 1
ATOM 1058 C CA . VAL A 1 137 ? -0.345 10.500 8.799 1.00 88.62 137 VAL A CA 1
ATOM 1059 C C . VAL A 1 137 ? -0.942 11.577 9.698 1.00 88.62 137 VAL A C 1
ATOM 1061 O O . VAL A 1 137 ? -1.239 11.306 10.860 1.00 88.62 137 VAL A O 1
ATOM 1064 N N . LEU A 1 138 ? -1.179 12.774 9.161 1.00 89.12 138 LEU A N 1
ATOM 1065 C CA . LEU A 1 138 ? -1.749 13.891 9.907 1.00 89.12 138 LEU A CA 1
ATOM 1066 C C . LEU A 1 138 ? -3.160 13.569 10.417 1.00 89.12 138 LEU A C 1
ATOM 1068 O O . LEU A 1 138 ? -3.462 13.797 11.588 1.00 89.12 138 LEU A O 1
ATOM 1072 N N . ALA A 1 139 ? -4.002 12.970 9.572 1.00 84.69 139 ALA A N 1
ATOM 1073 C CA . ALA A 1 139 ? -5.328 12.499 9.953 1.00 84.69 139 ALA A CA 1
ATOM 1074 C C . ALA A 1 139 ? -5.262 11.446 11.062 1.00 84.69 139 ALA A C 1
ATOM 1076 O O . ALA A 1 139 ? -6.028 11.516 12.022 1.00 84.69 139 ALA A O 1
ATOM 1077 N N . SER A 1 140 ? -4.330 10.495 10.973 1.00 83.00 140 SER A N 1
ATOM 1078 C CA . SER A 1 140 ? -4.145 9.477 12.009 1.00 83.00 140 SER A CA 1
ATOM 1079 C C . SER A 1 140 ? -3.669 10.081 13.331 1.00 83.00 140 SER A C 1
ATOM 1081 O O . SER A 1 140 ? -4.158 9.694 14.391 1.00 83.00 140 SER A O 1
ATOM 1083 N N . LEU A 1 141 ? -2.736 11.032 13.279 1.00 87.38 141 LEU A N 1
ATOM 1084 C CA . LEU A 1 141 ? -2.167 11.672 14.459 1.00 87.38 141 LEU A CA 1
ATOM 1085 C C . LEU A 1 141 ? -3.212 12.520 15.188 1.00 87.38 141 LEU A C 1
ATOM 1087 O O . LEU A 1 141 ? -3.387 12.374 16.395 1.00 87.38 141 LEU A O 1
ATOM 1091 N N . LEU A 1 142 ? -3.949 13.359 14.456 1.00 84.44 142 LEU A N 1
ATOM 1092 C CA . LEU A 1 142 ? -4.992 14.204 15.036 1.00 84.44 142 LEU A CA 1
ATOM 1093 C C . LEU A 1 142 ? -6.142 13.370 15.604 1.00 84.44 142 LEU A C 1
ATOM 1095 O O . LEU A 1 142 ? -6.597 13.635 16.714 1.00 84.44 142 LEU A O 1
ATOM 1099 N N . ASN A 1 143 ? -6.557 12.310 14.907 1.00 81.50 143 ASN A N 1
ATOM 1100 C CA . ASN A 1 143 ? -7.585 11.410 15.428 1.00 81.50 143 ASN A CA 1
ATOM 1101 C C . ASN A 1 143 ? -7.125 10.673 16.703 1.00 81.50 143 ASN A C 1
ATOM 1103 O O . ASN A 1 143 ? -7.953 10.373 17.561 1.00 81.50 143 ASN A O 1
ATOM 1107 N N . CYS A 1 144 ? -5.820 10.410 16.850 1.00 79.00 144 CYS A N 1
ATOM 1108 C CA . CYS A 1 144 ? -5.242 9.811 18.054 1.00 79.00 144 CYS A CA 1
ATOM 1109 C C . CYS A 1 144 ? -5.192 10.808 19.224 1.00 79.00 144 CYS A C 1
ATOM 1111 O O . CYS A 1 144 ? -5.717 10.521 20.298 1.00 79.00 144 CYS A O 1
ATOM 1113 N N . ILE A 1 145 ? -4.631 12.004 19.002 1.00 86.62 145 ILE A N 1
ATOM 1114 C CA . ILE A 1 145 ? -4.464 13.039 20.039 1.00 86.62 145 ILE A CA 1
ATOM 1115 C C . ILE A 1 145 ? -5.815 13.471 20.612 1.00 86.62 145 ILE A C 1
ATOM 1117 O O . ILE A 1 145 ? -5.969 13.592 21.824 1.00 86.62 145 ILE A O 1
ATOM 1121 N N . PHE A 1 146 ? -6.805 13.690 19.750 1.00 82.44 146 PHE A N 1
ATOM 1122 C CA . PHE A 1 146 ? -8.089 14.243 20.167 1.00 82.44 146 PHE A CA 1
ATOM 1123 C C . PHE A 1 146 ? -9.147 13.177 20.481 1.00 82.44 146 PHE A C 1
ATOM 1125 O O . PHE A 1 146 ? -10.256 13.535 20.869 1.00 82.44 146 PHE A O 1
ATOM 1132 N N . SER A 1 147 ? -8.841 11.880 20.309 1.00 73.38 147 SER A N 1
ATOM 1133 C CA . SER A 1 147 ? -9.780 10.752 20.498 1.00 73.38 147 SER A CA 1
ATOM 1134 C C . SER A 1 147 ? -11.143 10.932 19.797 1.00 73.38 147 SER A C 1
ATOM 1136 O O . SER A 1 147 ? -12.137 10.292 20.143 1.00 73.38 147 SER A O 1
ATOM 1138 N N . GLN A 1 148 ? -11.193 11.797 18.784 1.00 68.06 148 GLN A N 1
ATOM 1139 C CA . GLN A 1 148 ? -12.358 12.124 17.970 1.00 68.06 148 GLN A CA 1
ATOM 1140 C C . GLN A 1 148 ? -11.959 12.070 16.494 1.00 68.06 148 GLN A C 1
ATOM 1142 O O . GLN A 1 148 ? -10.819 12.362 16.140 1.00 68.06 148 GLN A O 1
ATOM 1147 N N . ARG A 1 149 ? -12.899 11.707 15.612 1.00 62.84 149 ARG A N 1
ATOM 1148 C CA . ARG A 1 149 ? -12.672 11.690 14.156 1.00 62.84 149 ARG A CA 1
ATOM 1149 C C . ARG A 1 149 ? -12.756 13.107 13.580 1.00 62.84 149 ARG A C 1
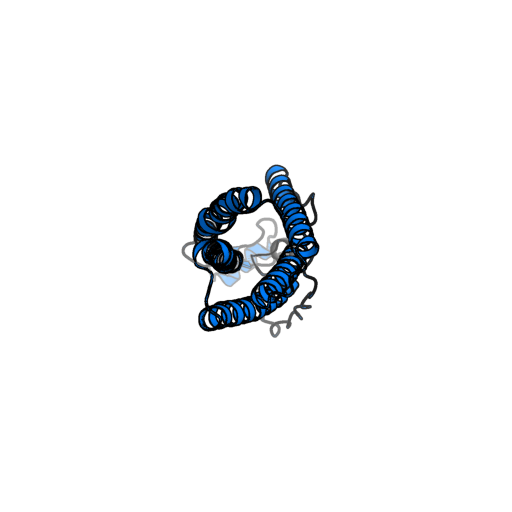ATOM 1151 O O . ARG A 1 149 ? -13.741 13.443 12.930 1.00 62.84 149 ARG A O 1
ATOM 1158 N N . LEU A 1 150 ? -11.742 13.928 13.838 1.00 69.50 150 LEU A N 1
ATOM 1159 C CA . LEU A 1 150 ? -11.652 15.296 13.318 1.00 69.50 150 LEU A CA 1
ATOM 1160 C C . LEU A 1 150 ? -11.391 15.319 11.813 1.00 69.50 150 LEU A C 1
ATOM 1162 O O . LEU A 1 150 ? -12.016 16.098 11.098 1.00 69.50 150 LEU A O 1
ATOM 1166 N N . LEU A 1 151 ? -10.493 14.455 11.327 1.00 73.81 151 LEU A N 1
ATOM 1167 C CA . LEU A 1 151 ? -10.193 14.360 9.901 1.00 73.81 151 LEU A CA 1
ATOM 1168 C C . LEU A 1 151 ? -10.808 13.093 9.295 1.00 73.81 151 LEU A C 1
ATOM 1170 O O . LEU A 1 151 ? -10.497 11.976 9.736 1.00 73.81 151 LEU A O 1
ATOM 1174 N N . PRO A 1 152 ? -11.687 13.239 8.285 1.00 72.00 152 PRO A N 1
ATOM 1175 C CA . PRO A 1 152 ? -12.362 12.109 7.675 1.00 72.00 152 PRO A CA 1
ATOM 1176 C C . PRO A 1 152 ? -11.395 11.317 6.787 1.00 72.00 152 PRO A C 1
ATOM 1178 O O . PRO A 1 152 ? -10.986 11.772 5.730 1.00 72.00 152 PRO A O 1
ATOM 1181 N N . MET A 1 153 ? -11.117 10.064 7.151 1.00 72.44 153 MET A N 1
ATOM 1182 C CA . MET A 1 153 ? -10.406 9.103 6.281 1.00 72.44 153 MET A CA 1
ATOM 1183 C C . MET A 1 153 ? -11.292 8.529 5.151 1.00 72.44 153 MET A C 1
ATOM 1185 O O . MET A 1 153 ? -10.851 7.686 4.365 1.00 72.44 153 MET A O 1
ATOM 1189 N N . GLY A 1 154 ? -12.533 9.022 5.064 1.00 66.44 154 GLY A N 1
ATOM 1190 C CA . GLY A 1 154 ? -13.557 8.647 4.095 1.00 66.44 154 GLY A CA 1
ATOM 1191 C C . GLY A 1 154 ? -14.186 7.275 4.376 1.00 66.44 154 GLY A C 1
ATOM 1192 O O . GLY A 1 154 ? -13.494 6.349 4.799 1.00 66.44 154 GLY A O 1
ATOM 1193 N N . PRO A 1 155 ? -15.504 7.116 4.168 1.00 69.12 155 PRO A N 1
ATOM 1194 C CA . PRO A 1 155 ? -16.138 5.803 4.230 1.00 69.12 155 PRO A CA 1
ATOM 1195 C C . PRO A 1 155 ? -15.625 4.892 3.095 1.00 69.12 155 PRO A C 1
ATOM 1197 O O . PRO A 1 155 ? -15.160 5.404 2.074 1.00 69.12 155 PRO A O 1
ATOM 1200 N N . PRO A 1 156 ? -15.724 3.556 3.232 1.00 67.25 156 PRO A N 1
ATOM 1201 C CA . PRO A 1 156 ? -15.482 2.639 2.119 1.00 67.25 156 PRO A CA 1
ATOM 1202 C C . PRO A 1 156 ? -16.403 2.982 0.943 1.00 67.25 156 PRO A C 1
ATOM 1204 O O . PRO A 1 156 ? -17.583 3.285 1.145 1.00 67.25 156 PRO A O 1
ATOM 1207 N N . LEU A 1 157 ? -15.859 2.942 -0.275 1.00 63.53 157 LEU A N 1
ATOM 1208 C CA . LEU A 1 157 ? -16.595 3.267 -1.501 1.00 63.53 157 LEU A CA 1
ATOM 1209 C C . LEU A 1 157 ? -17.624 2.189 -1.828 1.00 63.53 157 LEU A C 1
ATOM 1211 O O . LEU A 1 157 ? -18.768 2.491 -2.158 1.00 63.53 157 LEU A O 1
ATOM 1215 N N . ILE A 1 158 ? -17.240 0.930 -1.642 1.00 59.59 158 ILE A N 1
ATOM 1216 C CA . ILE A 1 158 ? -18.163 -0.194 -1.686 1.00 59.59 158 ILE A CA 1
ATOM 1217 C C . ILE A 1 158 ? -18.614 -0.429 -0.251 1.00 59.59 158 ILE A C 1
ATOM 1219 O O . ILE A 1 158 ? -18.007 -1.166 0.527 1.00 59.59 158 ILE A O 1
ATOM 1223 N N . LYS A 1 159 ? -19.705 0.237 0.124 1.00 51.25 159 LYS A N 1
ATOM 1224 C CA . LYS A 1 159 ? -20.525 -0.284 1.208 1.00 51.25 159 LYS A CA 1
ATOM 1225 C C . LYS A 1 159 ? -21.134 -1.569 0.676 1.00 51.25 159 LYS A C 1
ATOM 1227 O O . LYS A 1 159 ? -22.145 -1.520 -0.023 1.00 51.25 159 LYS A O 1
ATOM 1232 N N . GLU A 1 160 ? -20.581 -2.716 1.063 1.00 46.97 160 GLU A N 1
ATOM 1233 C CA . GLU A 1 160 ? -21.478 -3.835 1.299 1.00 46.97 160 GLU A CA 1
ATOM 1234 C C . GLU A 1 160 ? -22.545 -3.274 2.241 1.00 46.97 160 GLU A C 1
ATOM 1236 O O . GLU A 1 160 ? -22.294 -2.973 3.413 1.00 46.97 160 GLU A O 1
ATOM 1241 N N . LYS A 1 161 ? -23.763 -3.087 1.720 1.00 38.88 161 LYS A N 1
ATOM 1242 C CA . LYS A 1 161 ? -24.918 -3.373 2.548 1.00 38.88 161 LYS A CA 1
ATOM 1243 C C . LYS A 1 161 ? -24.667 -4.814 2.945 1.00 38.88 161 LYS A C 1
ATOM 1245 O O . LYS A 1 161 ? -25.025 -5.720 2.201 1.00 38.88 161 LYS A O 1
ATOM 1250 N N . VAL A 1 162 ? -24.009 -5.013 4.085 1.00 40.84 162 VAL A N 1
ATOM 1251 C CA . VAL A 1 162 ? -24.232 -6.203 4.875 1.00 40.84 162 VAL A CA 1
ATOM 1252 C C . VAL A 1 162 ? -25.736 -6.167 5.032 1.00 40.84 162 VAL A C 1
ATOM 1254 O O . VAL A 1 162 ? -26.286 -5.402 5.827 1.00 40.84 162 VAL A O 1
ATOM 1257 N N . LYS A 1 163 ? -26.418 -6.899 4.148 1.00 33.00 163 LYS A N 1
ATOM 1258 C CA . LYS A 1 163 ? -27.713 -7.442 4.451 1.00 33.00 163 LYS A CA 1
ATOM 1259 C C . LYS A 1 163 ? -27.395 -8.108 5.772 1.00 33.00 163 LYS A C 1
ATOM 1261 O O . LYS A 1 163 ? -26.611 -9.053 5.822 1.00 33.00 163 LYS A O 1
ATOM 1266 N N . GLN A 1 164 ? -27.857 -7.500 6.860 1.00 35.38 164 GLN A N 1
ATOM 1267 C CA . GLN A 1 164 ? -28.172 -8.296 8.016 1.00 35.38 164 GLN A CA 1
ATOM 1268 C C . GLN A 1 164 ? -29.108 -9.341 7.420 1.00 35.38 164 GLN A C 1
ATOM 1270 O O . GLN A 1 164 ? -30.289 -9.081 7.212 1.00 35.38 164 GLN A O 1
ATOM 1275 N N . GLU A 1 165 ? -28.553 -10.477 7.000 1.00 35.97 165 GLU A N 1
ATOM 1276 C CA . GLU A 1 165 ? -29.247 -11.720 7.196 1.00 35.97 165 GLU A CA 1
ATOM 1277 C C . GLU A 1 165 ? -29.556 -11.663 8.678 1.00 35.97 165 GLU A C 1
ATOM 1279 O O . GLU A 1 165 ? -28.683 -11.789 9.538 1.00 35.97 165 GLU A O 1
ATOM 1284 N N . SER A 1 166 ? -30.790 -11.241 8.948 1.00 37.09 166 SER A N 1
ATOM 1285 C CA . SER A 1 166 ? -31.532 -11.660 10.107 1.00 37.09 166 SER A CA 1
ATOM 1286 C C . SER A 1 166 ? -31.237 -13.143 10.210 1.00 37.09 166 SER A C 1
ATOM 1288 O O . SER A 1 166 ? -31.812 -13.948 9.472 1.00 37.09 166 SER A O 1
ATOM 1290 N N . ALA A 1 167 ? -30.237 -13.472 11.031 1.00 39.31 167 ALA A N 1
ATOM 1291 C CA . ALA A 1 167 ? -30.051 -14.821 11.503 1.00 39.31 167 ALA A CA 1
ATOM 1292 C C . ALA A 1 167 ? -31.453 -15.287 11.916 1.00 39.31 167 ALA A C 1
ATOM 1294 O O . ALA A 1 167 ? -32.173 -14.480 12.520 1.00 39.31 167 ALA A O 1
ATOM 1295 N N . PRO A 1 168 ? -31.873 -16.493 11.497 1.00 41.22 168 PRO A N 1
ATOM 1296 C CA . PRO A 1 168 ? -33.218 -16.994 11.769 1.00 41.22 168 PRO A CA 1
ATOM 1297 C C . PRO A 1 168 ? -33.526 -16.715 13.230 1.00 41.22 168 PRO A C 1
ATOM 1299 O O . PRO A 1 168 ? -32.644 -17.013 14.034 1.00 41.22 168 PRO A O 1
ATOM 1302 N N . ASP A 1 169 ? -34.675 -16.083 13.521 1.00 45.44 169 ASP A N 1
ATOM 1303 C CA . ASP A 1 169 ? -35.043 -15.564 14.845 1.00 45.44 169 ASP A CA 1
ATOM 1304 C C . ASP A 1 169 ? -34.604 -16.542 15.931 1.00 45.44 169 ASP A C 1
ATOM 1306 O O . ASP A 1 169 ? -35.283 -17.521 16.252 1.00 45.44 169 ASP A O 1
ATOM 1310 N N . SER A 1 170 ? -33.397 -16.319 16.449 1.00 51.25 170 SER A N 1
ATOM 1311 C CA . SER A 1 170 ? -32.868 -17.162 17.491 1.00 51.25 170 SER A CA 1
ATOM 1312 C C . SER A 1 170 ? -33.635 -16.744 18.732 1.00 51.25 170 SER A C 1
ATOM 1314 O O . SER A 1 170 ? -33.773 -15.539 18.972 1.00 51.25 170 SER A O 1
ATOM 1316 N N . PRO A 1 171 ? -34.119 -17.691 19.551 1.00 61.81 171 PRO A N 1
ATOM 1317 C CA . PRO A 1 171 ? -34.900 -17.363 20.743 1.00 61.81 171 PRO A CA 1
ATOM 1318 C C . PRO A 1 171 ? -34.176 -16.369 21.673 1.00 61.81 171 PRO A C 1
ATOM 1320 O O . PRO A 1 171 ? -34.818 -15.675 22.457 1.00 61.81 171 PRO A O 1
ATOM 1323 N N . CYS A 1 172 ? -32.849 -16.242 21.530 1.00 62.75 172 CYS A N 1
ATOM 1324 C CA . CYS A 1 172 ? -32.019 -15.241 22.184 1.00 62.75 172 CYS A CA 1
ATOM 1325 C C . CYS A 1 172 ? -31.349 -14.307 21.150 1.00 62.75 172 CYS A C 1
ATOM 1327 O O . CYS A 1 172 ? -30.532 -14.781 20.354 1.00 62.75 172 CYS A O 1
ATOM 1329 N N . PRO A 1 173 ? -31.616 -12.987 21.161 1.00 71.12 173 PRO A N 1
ATOM 1330 C CA . PRO A 1 173 ? -30.921 -12.037 20.299 1.00 71.12 173 PRO A CA 1
ATOM 1331 C C . PRO A 1 173 ? -29.465 -11.855 20.750 1.00 71.12 173 PRO A C 1
ATOM 1333 O O . PRO A 1 173 ? -29.194 -11.368 21.847 1.00 71.12 173 PRO A O 1
ATOM 1336 N N . VAL A 1 174 ? -28.514 -12.203 19.882 1.00 74.44 174 VAL A N 1
ATOM 1337 C CA . VAL A 1 174 ? -27.077 -12.023 20.138 1.00 74.44 174 VAL A CA 1
ATOM 1338 C C . VAL A 1 174 ? -26.624 -10.680 19.565 1.00 74.44 174 VAL A C 1
ATOM 1340 O O . VAL A 1 174 ? -26.692 -10.443 18.359 1.00 74.44 174 VAL A O 1
ATOM 1343 N N . ALA A 1 175 ? -26.162 -9.774 20.426 1.00 72.94 175 ALA A N 1
ATOM 1344 C CA . ALA A 1 175 ? -25.610 -8.490 20.005 1.00 72.94 175 ALA A CA 1
ATOM 1345 C C . ALA A 1 175 ? -24.094 -8.590 19.771 1.00 72.94 175 ALA A C 1
ATOM 1347 O O . ALA A 1 175 ? -23.373 -9.264 20.503 1.00 72.94 175 ALA A O 1
ATOM 1348 N N . ASN A 1 176 ? -23.596 -7.895 18.746 1.00 70.31 176 ASN A N 1
ATOM 1349 C CA . ASN A 1 176 ? -22.172 -7.885 18.424 1.00 70.31 176 ASN A CA 1
ATOM 1350 C C . ASN A 1 176 ? -21.401 -7.012 19.431 1.00 70.31 176 ASN A C 1
ATOM 1352 O O . ASN A 1 176 ? -21.679 -5.818 19.552 1.00 70.31 176 ASN A O 1
ATOM 1356 N N . SER A 1 177 ? -20.416 -7.593 20.122 1.00 64.19 177 SER A N 1
ATOM 1357 C CA . SER A 1 177 ? -19.608 -6.908 21.145 1.00 64.19 177 SER A CA 1
ATOM 1358 C C . SER A 1 177 ? -18.677 -5.830 20.583 1.00 64.19 177 SER A C 1
ATOM 1360 O O . SER A 1 177 ? -18.203 -4.976 21.327 1.00 64.19 177 SER A O 1
ATOM 1362 N N . ARG A 1 178 ? -18.419 -5.834 19.268 1.00 62.97 178 ARG A N 1
ATOM 1363 C CA . ARG A 1 178 ? -17.469 -4.915 18.616 1.00 62.97 178 ARG A CA 1
ATOM 1364 C C . ARG A 1 178 ? -18.049 -3.541 18.284 1.00 62.97 178 ARG A C 1
ATOM 1366 O O . ARG A 1 178 ? -17.308 -2.670 17.838 1.00 62.97 178 ARG A O 1
ATOM 1373 N N . LEU A 1 179 ? -19.358 -3.349 18.444 1.00 70.94 179 LEU A N 1
ATOM 1374 C CA . LEU A 1 179 ? -20.048 -2.119 18.061 1.00 70.94 179 LEU A CA 1
ATOM 1375 C C . LEU A 1 179 ? -20.748 -1.486 19.265 1.00 70.94 179 LEU A C 1
ATOM 1377 O O . LEU A 1 179 ? -21.500 -2.147 19.978 1.00 70.94 179 LEU A O 1
ATOM 1381 N N . THR A 1 180 ? -20.593 -0.170 19.427 1.00 72.81 180 THR A N 1
ATOM 1382 C CA . THR A 1 180 ? -21.284 0.615 20.467 1.00 72.81 180 THR A CA 1
ATOM 1383 C C . THR A 1 180 ? -22.811 0.488 20.372 1.00 72.81 180 THR A C 1
ATOM 1385 O O . THR A 1 180 ? -23.501 0.517 21.387 1.00 72.81 180 THR A O 1
ATOM 1388 N N . SER A 1 181 ? -23.351 0.275 19.166 1.00 74.88 181 SER A N 1
ATOM 1389 C CA . SER A 1 181 ? -24.782 0.023 18.945 1.00 74.88 181 SER A CA 1
ATOM 1390 C C . SER A 1 181 ? -25.270 -1.283 19.581 1.00 74.88 181 SER A C 1
ATOM 1392 O O . SER A 1 181 ? -26.402 -1.338 20.058 1.00 74.88 181 SER A O 1
ATOM 1394 N N . GLY A 1 182 ? -24.419 -2.314 19.646 1.00 78.94 182 GLY A N 1
ATOM 1395 C CA . GLY A 1 182 ? -24.715 -3.567 20.341 1.00 78.94 182 GLY A CA 1
ATOM 1396 C C . GLY A 1 182 ? -24.843 -3.354 21.847 1.00 78.94 182 GLY A C 1
ATOM 1397 O O . GLY A 1 182 ? -25.825 -3.787 22.444 1.00 78.94 182 GLY A O 1
ATOM 1398 N N . LEU A 1 183 ? -23.914 -2.599 22.441 1.00 81.88 183 LEU A N 1
ATOM 1399 C CA . LEU A 1 183 ? -23.953 -2.241 23.864 1.00 81.88 183 LEU A CA 1
ATOM 1400 C C . LEU A 1 183 ? -25.184 -1.400 24.220 1.00 81.88 183 LEU A C 1
ATOM 1402 O O . LEU A 1 183 ? -25.835 -1.673 25.225 1.00 81.88 183 LEU A O 1
ATOM 1406 N N . LEU A 1 184 ? -25.548 -0.423 23.382 1.00 83.12 184 LEU A N 1
ATOM 1407 C CA . LEU A 1 184 ? -26.759 0.382 23.582 1.00 83.12 184 LEU A CA 1
ATOM 1408 C C . LEU A 1 184 ? -28.034 -0.468 23.524 1.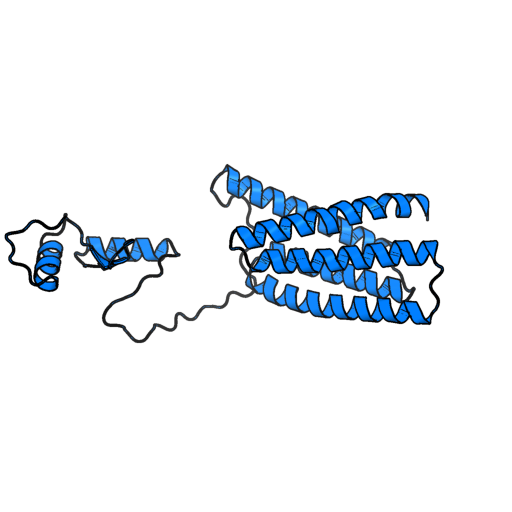00 83.12 184 LEU A C 1
ATOM 1410 O O . LEU A 1 184 ? -28.925 -0.284 24.352 1.00 83.12 184 LEU A O 1
ATOM 1414 N N . LYS A 1 185 ? -28.103 -1.432 22.596 1.00 82.94 185 LYS A N 1
ATOM 1415 C CA . LYS A 1 185 ? -29.230 -2.369 22.501 1.00 82.94 185 LYS A CA 1
ATOM 1416 C C . LYS A 1 185 ? -29.327 -3.261 23.743 1.00 82.94 185 LYS A C 1
ATOM 1418 O O . LYS A 1 185 ? -30.412 -3.395 24.301 1.00 82.94 185 LYS A O 1
ATOM 1423 N N . ILE A 1 186 ? -28.203 -3.811 24.217 1.00 84.94 186 ILE A N 1
ATOM 1424 C CA . ILE A 1 186 ? -28.155 -4.604 25.461 1.00 84.94 186 ILE A CA 1
ATOM 1425 C C . ILE A 1 186 ? -28.591 -3.751 26.662 1.00 84.94 186 ILE A C 1
ATOM 1427 O O . ILE A 1 186 ? -29.387 -4.203 27.479 1.00 84.94 186 ILE A O 1
ATOM 1431 N N . ALA A 1 187 ? -28.117 -2.505 26.762 1.00 85.25 187 ALA A N 1
ATOM 1432 C CA . ALA A 1 187 ? -28.485 -1.601 27.849 1.00 85.25 187 ALA A CA 1
ATOM 1433 C C . ALA A 1 187 ? -29.987 -1.267 27.859 1.00 85.25 187 ALA A C 1
ATOM 1435 O O . ALA A 1 187 ? -30.574 -1.159 28.934 1.00 85.25 187 ALA A O 1
ATOM 1436 N N . GLY A 1 188 ? -30.611 -1.121 26.684 1.00 85.19 188 GLY A N 1
ATOM 1437 C CA . GLY A 1 188 ? -32.064 -0.973 26.552 1.00 85.19 188 GLY A CA 1
ATOM 1438 C C . GLY A 1 188 ? -32.811 -2.192 27.093 1.00 85.19 188 GLY A C 1
ATOM 1439 O O . GLY A 1 188 ? -33.623 -2.056 28.004 1.00 85.19 188 GLY A O 1
ATOM 1440 N N . LEU A 1 189 ? -32.436 -3.391 26.635 1.00 85.50 189 LEU A N 1
ATOM 1441 C CA . LEU A 1 189 ? -33.044 -4.649 27.085 1.00 85.50 189 LEU A CA 1
ATOM 1442 C C . LEU A 1 189 ? -32.888 -4.870 28.598 1.00 85.50 189 LEU A C 1
ATOM 1444 O O . LEU A 1 189 ? -33.829 -5.295 29.262 1.00 85.50 189 LEU A O 1
ATOM 1448 N N . LEU A 1 190 ? -31.728 -4.540 29.175 1.00 85.44 190 LEU A N 1
ATOM 1449 C CA . LEU A 1 190 ? -31.503 -4.624 30.624 1.00 85.44 190 LEU A CA 1
ATOM 1450 C C . LEU A 1 190 ? -32.370 -3.630 31.412 1.00 85.44 190 LEU A C 1
ATOM 1452 O O . LEU A 1 190 ? -32.832 -3.955 32.507 1.00 85.44 190 LEU A O 1
ATOM 1456 N N . LYS A 1 191 ? -32.614 -2.427 30.874 1.00 84.56 191 LYS A N 1
ATOM 1457 C CA . LYS A 1 191 ? -33.519 -1.438 31.487 1.00 84.56 191 LYS A CA 1
ATOM 1458 C C . LYS A 1 191 ? -34.977 -1.889 31.448 1.00 84.56 191 LYS A C 1
ATOM 1460 O O . LYS A 1 191 ? -35.691 -1.655 32.415 1.00 84.56 191 LYS A O 1
ATOM 1465 N N . GLU A 1 192 ? -35.387 -2.572 30.383 1.00 85.31 192 GLU A N 1
ATOM 1466 C CA . GLU A 1 192 ? -36.722 -3.171 30.227 1.00 85.31 192 GLU A CA 1
ATOM 1467 C C . GLU A 1 192 ? -36.926 -4.435 31.088 1.00 85.31 192 GLU A C 1
ATOM 1469 O O . GLU A 1 192 ? -37.996 -5.037 31.080 1.00 85.31 192 GLU A O 1
ATOM 1474 N N . GLY A 1 193 ? -35.914 -4.845 31.863 1.00 82.19 193 GLY A N 1
ATOM 1475 C CA . GLY A 1 193 ? -35.981 -6.012 32.744 1.00 82.19 193 GLY A CA 1
ATOM 1476 C C . GLY A 1 193 ? -35.624 -7.340 32.066 1.00 82.19 193 GLY A C 1
ATOM 1477 O O . GLY A 1 193 ? -35.981 -8.414 32.556 1.00 82.19 193 GLY A O 1
ATOM 1478 N N . GLY A 1 194 ? -34.935 -7.287 30.926 1.00 85.19 194 GLY A N 1
ATOM 1479 C CA . GLY A 1 194 ? -34.303 -8.441 30.298 1.00 85.19 194 GLY A CA 1
ATOM 1480 C C . GLY A 1 194 ? -33.105 -8.969 31.096 1.00 85.19 194 GLY A C 1
ATOM 1481 O O . GLY A 1 194 ? -32.535 -8.277 31.940 1.00 85.19 194 GLY A O 1
ATOM 1482 N N . VAL A 1 195 ? -32.717 -10.208 30.796 1.00 85.81 195 VAL A N 1
ATOM 1483 C CA . VAL A 1 195 ? -31.533 -10.883 31.349 1.00 85.81 195 VAL A CA 1
ATOM 1484 C C . VAL A 1 195 ? -30.587 -11.186 30.188 1.00 85.81 195 VAL A C 1
ATOM 1486 O O . VAL A 1 195 ? -31.042 -11.635 29.136 1.00 85.81 195 VAL A O 1
ATOM 1489 N N . CYS A 1 196 ? -29.287 -10.942 30.349 1.00 87.12 196 CYS A N 1
ATOM 1490 C CA . CYS A 1 196 ? -28.287 -11.241 29.323 1.00 87.12 196 CYS A CA 1
ATOM 1491 C C . CYS A 1 196 ? -27.185 -12.172 29.841 1.00 87.12 196 CYS A C 1
ATOM 1493 O O . CYS A 1 196 ? -26.808 -12.131 31.010 1.00 87.12 196 CYS A O 1
ATOM 1495 N N . GLY A 1 197 ? -26.666 -13.022 28.954 1.00 85.88 197 GLY A N 1
ATOM 1496 C CA . GLY A 1 197 ? -25.451 -13.794 29.196 1.00 85.88 197 GLY A CA 1
ATOM 1497 C C . GLY A 1 197 ? -24.223 -12.980 28.793 1.00 85.88 197 GLY A C 1
ATOM 1498 O O . GLY A 1 197 ? -24.147 -12.508 27.659 1.00 85.88 197 GLY A O 1
ATOM 1499 N N . ILE A 1 198 ? -23.267 -12.816 29.703 1.00 83.62 198 ILE A N 1
ATOM 1500 C CA . ILE A 1 198 ? -22.019 -12.081 29.490 1.00 83.62 198 ILE A CA 1
ATOM 1501 C C . ILE A 1 198 ? -20.850 -13.068 29.605 1.00 83.62 198 ILE A C 1
ATOM 1503 O O . ILE A 1 198 ? -20.760 -13.778 30.610 1.00 83.62 198 ILE A O 1
ATOM 1507 N N . PRO A 1 199 ? -19.950 -13.145 28.609 1.00 81.44 199 PRO A N 1
ATOM 1508 C CA . PRO A 1 199 ? -18.730 -13.932 28.743 1.00 81.44 199 PRO A CA 1
ATOM 1509 C C . PRO A 1 199 ? -17.828 -13.314 29.822 1.00 81.44 199 PRO A C 1
ATOM 1511 O O . PRO A 1 199 ? -17.547 -12.118 29.778 1.00 81.44 199 PRO A O 1
ATOM 1514 N N . THR A 1 200 ? -17.371 -14.122 30.776 1.00 81.12 200 THR A N 1
ATOM 1515 C CA . THR A 1 200 ? -16.306 -13.757 31.727 1.00 81.12 200 THR A CA 1
ATOM 1516 C C . THR A 1 200 ? -15.079 -14.633 31.481 1.00 81.12 200 THR A C 1
ATOM 1518 O O . THR A 1 200 ? -15.151 -15.580 30.698 1.00 81.12 200 THR A O 1
ATOM 1521 N N . ASP A 1 201 ? -13.958 -14.326 32.136 1.00 78.06 201 ASP A N 1
ATOM 1522 C CA . ASP A 1 201 ? -12.675 -15.014 31.920 1.00 78.06 201 ASP A CA 1
ATOM 1523 C C . ASP A 1 201 ? -12.746 -16.534 32.120 1.00 78.06 201 ASP A C 1
ATOM 1525 O O . ASP A 1 201 ? -11.978 -17.275 31.509 1.00 78.06 201 ASP A O 1
ATOM 1529 N N . THR A 1 202 ? -13.663 -17.011 32.966 1.00 76.94 202 THR A N 1
ATOM 1530 C CA . THR A 1 202 ? -13.751 -18.431 33.333 1.00 76.94 202 THR A CA 1
ATOM 1531 C C . THR A 1 202 ? -15.070 -19.090 32.950 1.00 76.94 202 THR A C 1
ATOM 1533 O O . THR A 1 202 ? -15.080 -20.279 32.642 1.00 76.94 202 THR A O 1
ATOM 1536 N N . VAL A 1 203 ? -16.185 -18.354 32.941 1.00 83.44 203 VAL A N 1
ATOM 1537 C CA . VAL A 1 203 ? -17.523 -18.892 32.634 1.00 83.44 203 VAL A CA 1
ATOM 1538 C C . VAL A 1 203 ? -18.443 -17.828 32.031 1.00 83.44 203 VAL A C 1
ATOM 1540 O O . VAL A 1 203 ? -18.159 -16.635 32.068 1.00 83.44 203 VAL A O 1
ATOM 1543 N N . TYR A 1 204 ? -19.595 -18.226 31.499 1.00 77.81 204 TYR A N 1
ATOM 1544 C CA . TYR A 1 204 ? -20.650 -17.262 31.186 1.00 77.81 204 TYR A CA 1
ATOM 1545 C C . TYR A 1 204 ? -21.395 -16.861 32.463 1.00 77.81 204 TYR A C 1
ATOM 1547 O O . TYR A 1 204 ? -21.853 -17.715 33.222 1.00 77.81 204 TYR A O 1
ATOM 1555 N N . ALA A 1 205 ? -21.534 -15.557 32.686 1.00 81.75 205 ALA A N 1
ATOM 1556 C CA . ALA A 1 205 ? -22.335 -14.989 33.761 1.00 81.75 205 ALA A CA 1
ATOM 1557 C C . ALA A 1 205 ? -23.707 -14.549 33.234 1.00 81.75 205 ALA A C 1
ATOM 1559 O O . ALA A 1 205 ? -23.830 -14.100 32.099 1.00 81.75 205 ALA A O 1
ATOM 1560 N N . LEU A 1 206 ? -24.740 -14.645 34.070 1.00 85.25 206 LEU A N 1
ATOM 1561 C CA . LEU A 1 206 ? -26.045 -14.032 33.810 1.00 85.25 206 LEU A CA 1
ATOM 1562 C C . LEU A 1 206 ? -26.098 -12.675 34.507 1.00 85.25 206 LEU A C 1
ATOM 1564 O O . LEU A 1 206 ? -25.838 -12.608 35.708 1.00 85.25 206 LEU A O 1
ATOM 1568 N N . ALA A 1 207 ? -26.467 -11.634 33.769 1.00 85.06 207 ALA A N 1
ATOM 1569 C CA . ALA A 1 207 ? -26.587 -10.270 34.258 1.00 85.06 207 ALA A CA 1
ATOM 1570 C C . ALA A 1 207 ? -27.996 -9.713 34.011 1.00 85.06 207 ALA A C 1
ATOM 1572 O O . ALA A 1 207 ? -28.622 -9.975 32.982 1.00 85.06 207 ALA A O 1
ATOM 1573 N N . ALA A 1 208 ? -28.482 -8.918 34.961 1.00 86.88 208 ALA A N 1
ATOM 1574 C CA . ALA A 1 208 ? -29.735 -8.176 34.878 1.00 86.88 208 ALA A CA 1
ATOM 1575 C C . ALA A 1 208 ? -29.595 -6.834 35.605 1.00 86.88 208 ALA A C 1
ATOM 1577 O O . ALA A 1 208 ? -28.647 -6.606 36.355 1.00 86.88 208 ALA A O 1
ATOM 1578 N N . SER A 1 209 ? -30.553 -5.934 35.392 1.00 85.50 209 SER A N 1
ATOM 1579 C CA . SER A 1 209 ? -30.600 -4.661 36.112 1.00 85.50 209 SER A CA 1
ATOM 1580 C C . SER A 1 209 ? -31.071 -4.855 37.556 1.00 85.50 209 SER A C 1
ATOM 1582 O O . SER A 1 209 ? -32.216 -5.238 37.784 1.00 85.50 209 SER A O 1
ATOM 1584 N N . CYS A 1 210 ? -30.244 -4.470 38.534 1.00 79.44 210 CYS A N 1
ATOM 1585 C CA . CYS A 1 210 ? -30.612 -4.484 39.960 1.00 79.44 210 CYS A CA 1
ATOM 1586 C C . CYS A 1 210 ? -31.761 -3.522 40.311 1.00 79.44 210 CYS A C 1
ATOM 1588 O O . CYS A 1 210 ? -32.311 -3.582 41.404 1.00 79.44 210 CYS A O 1
ATOM 1590 N N . LYS A 1 211 ? -32.115 -2.606 39.401 1.00 82.44 211 LYS A N 1
ATOM 1591 C CA . LYS A 1 211 ? -33.220 -1.653 39.585 1.00 82.44 211 LYS A CA 1
ATOM 1592 C C . LYS A 1 211 ? -34.577 -2.232 39.182 1.00 82.44 211 LYS A C 1
ATOM 1594 O O . LYS A 1 211 ? -35.593 -1.593 39.433 1.00 82.44 211 LYS A O 1
ATOM 1599 N N . SER A 1 212 ? -34.594 -3.394 38.526 1.00 80.06 212 SER A N 1
ATOM 1600 C CA . SER A 1 212 ? -35.819 -4.044 38.071 1.00 80.06 212 SER A CA 1
ATOM 1601 C C . SER A 1 212 ? -36.077 -5.309 38.896 1.00 80.06 212 SER A C 1
ATOM 1603 O O . SER A 1 212 ? -35.392 -6.313 38.685 1.00 80.06 212 SER A O 1
ATOM 1605 N N . PRO A 1 213 ? -37.063 -5.304 39.814 1.00 81.12 213 PRO A N 1
ATOM 1606 C CA . PRO A 1 213 ? -37.383 -6.487 40.616 1.00 81.12 213 PRO A CA 1
ATOM 1607 C C . PRO A 1 213 ? -37.807 -7.681 39.746 1.00 81.12 213 PRO A C 1
ATOM 1609 O O . PRO A 1 213 ? -37.435 -8.814 40.037 1.00 81.12 213 PRO A O 1
ATOM 1612 N N . GLN A 1 214 ? -38.471 -7.426 38.612 1.00 81.69 214 GLN A N 1
ATOM 1613 C CA . GLN A 1 214 ? -38.848 -8.456 37.634 1.00 81.69 214 GLN A CA 1
ATOM 1614 C C . GLN A 1 214 ? -37.631 -9.153 37.008 1.00 81.69 214 GLN A C 1
ATOM 1616 O O . GLN A 1 214 ? -37.671 -10.342 36.701 1.00 81.69 214 GLN A O 1
ATOM 1621 N N . ALA A 1 215 ? -36.533 -8.424 36.803 1.00 81.62 215 ALA A N 1
ATOM 1622 C CA . ALA A 1 215 ? -35.324 -8.980 36.202 1.00 81.62 215 ALA A CA 1
ATOM 1623 C C . ALA A 1 215 ? -34.546 -9.858 37.195 1.00 81.62 215 ALA A C 1
ATOM 1625 O O . ALA A 1 215 ? -33.956 -10.866 36.809 1.00 81.62 215 ALA A O 1
ATOM 1626 N N . ILE A 1 216 ? -34.593 -9.496 38.480 1.00 81.06 216 ILE A N 1
ATOM 1627 C CA . ILE A 1 216 ? -34.018 -10.275 39.580 1.00 81.06 216 ILE A CA 1
ATOM 1628 C C . ILE A 1 216 ? -34.746 -11.620 39.701 1.00 81.06 216 ILE A C 1
ATOM 1630 O O . ILE A 1 216 ? -34.100 -12.665 39.691 1.00 81.06 216 ILE A O 1
ATOM 1634 N N . GLU A 1 217 ? -36.081 -11.606 39.723 1.00 80.50 217 GLU A N 1
ATOM 1635 C CA . GLU A 1 217 ? -36.906 -12.821 39.769 1.00 80.50 217 GLU A CA 1
ATOM 1636 C C . GLU A 1 217 ? -36.620 -13.756 38.582 1.00 80.50 217 GLU A C 1
ATOM 1638 O O . GLU A 1 217 ? -36.433 -14.959 38.758 1.00 80.50 217 GLU A O 1
ATOM 1643 N N . ARG A 1 218 ? -36.462 -13.200 37.371 1.00 80.88 218 ARG A N 1
ATOM 1644 C CA . ARG A 1 218 ? -36.062 -13.972 36.183 1.00 80.88 218 ARG A CA 1
ATOM 1645 C C . ARG A 1 218 ? -34.693 -14.634 36.339 1.00 80.88 218 ARG A C 1
ATOM 1647 O O . ARG A 1 218 ? -34.555 -15.786 35.946 1.00 80.88 218 ARG A O 1
ATOM 1654 N N . ILE A 1 219 ? -33.690 -13.960 36.913 1.00 81.50 219 ILE A N 1
ATOM 1655 C CA . ILE A 1 219 ? -32.379 -14.584 37.177 1.00 81.50 219 ILE A CA 1
ATOM 1656 C C . ILE A 1 219 ? -32.513 -15.761 38.146 1.00 81.50 219 ILE A C 1
ATOM 1658 O O . ILE A 1 219 ? -31.887 -16.795 37.909 1.00 81.50 219 ILE A O 1
ATOM 1662 N N . TYR A 1 220 ? -33.303 -15.616 39.214 1.00 77.56 220 TYR A N 1
ATOM 1663 C CA . TYR A 1 220 ? -33.517 -16.695 40.183 1.00 77.56 220 TYR A CA 1
ATOM 1664 C C . TYR A 1 220 ? -34.236 -17.890 39.552 1.00 77.56 220 TYR A C 1
ATOM 1666 O O . TYR A 1 220 ? -33.762 -19.014 39.704 1.00 77.56 220 TYR A O 1
ATOM 1674 N N . ASN A 1 221 ? -35.284 -17.639 38.761 1.00 80.06 221 ASN A N 1
ATOM 1675 C CA . ASN A 1 221 ? -36.011 -18.678 38.026 1.00 80.06 221 ASN A CA 1
ATOM 1676 C C . ASN A 1 221 ? -35.122 -19.398 36.999 1.00 80.06 221 ASN A C 1
ATOM 1678 O O . ASN A 1 221 ? -35.218 -20.608 36.843 1.00 80.06 221 ASN A O 1
ATOM 1682 N N . ILE A 1 222 ? -34.229 -18.676 36.310 1.00 79.25 222 ILE A N 1
ATOM 1683 C CA . ILE A 1 222 ? -33.309 -19.268 35.323 1.00 79.25 222 ILE A CA 1
ATOM 1684 C C . ILE A 1 222 ? -32.198 -20.084 36.001 1.00 79.25 222 ILE A C 1
ATOM 1686 O O . ILE A 1 222 ? -31.786 -21.114 35.475 1.00 79.25 222 ILE A O 1
ATOM 1690 N N . LYS A 1 223 ? -31.670 -19.622 37.143 1.00 68.94 223 LYS A N 1
ATOM 1691 C CA . LYS A 1 223 ? -30.600 -20.320 37.879 1.00 68.94 223 LYS A CA 1
ATOM 1692 C C . LYS A 1 223 ? -31.106 -21.483 38.738 1.00 68.94 223 LYS A C 1
ATOM 1694 O O . LYS A 1 223 ? -30.261 -22.166 39.315 1.00 68.94 223 LYS A O 1
ATOM 1699 N N . ASP A 1 224 ? -32.425 -21.665 38.845 1.00 62.91 224 ASP A N 1
ATOM 1700 C CA . ASP A 1 224 ? -33.096 -22.688 39.659 1.00 62.91 224 ASP A CA 1
ATOM 1701 C C . ASP A 1 224 ? -32.495 -22.788 41.079 1.00 62.91 224 ASP A C 1
ATOM 1703 O O . ASP A 1 224 ? -32.196 -23.859 41.611 1.00 62.91 224 ASP A O 1
ATOM 1707 N N . ARG A 1 225 ? -32.194 -21.621 41.674 1.00 53.53 225 ARG A N 1
ATOM 1708 C CA . ARG A 1 225 ? -31.612 -21.511 43.019 1.00 53.53 225 ARG A CA 1
ATOM 1709 C C . ARG A 1 225 ? -32.677 -21.048 44.010 1.00 53.53 225 ARG A C 1
ATOM 1711 O O . ARG A 1 225 ? -33.408 -20.112 43.692 1.00 53.53 225 ARG A O 1
ATOM 1718 N N . PRO A 1 226 ? -32.715 -21.606 45.236 1.00 51.34 226 PRO A N 1
ATOM 1719 C CA . PRO A 1 226 ? -33.566 -21.076 46.294 1.00 51.34 226 PRO A CA 1
ATOM 1720 C C . PRO A 1 226 ? -33.232 -19.598 46.533 1.00 51.34 226 PRO A C 1
ATOM 1722 O O . PRO A 1 226 ? -32.056 -19.231 46.627 1.00 51.34 226 PRO A O 1
ATOM 1725 N N . ALA A 1 227 ? -34.273 -18.765 46.627 1.00 53.84 227 ALA A N 1
ATOM 1726 C CA . ALA A 1 227 ? -34.215 -17.297 46.697 1.00 53.84 227 ALA A CA 1
ATOM 1727 C C . ALA A 1 227 ? -33.437 -16.730 47.908 1.00 53.84 227 ALA A C 1
ATOM 1729 O O . ALA A 1 227 ? -33.292 -15.520 48.052 1.00 53.84 227 ALA A O 1
ATOM 1730 N N . GLU A 1 228 ? -32.924 -17.599 48.777 1.00 47.84 228 GLU A N 1
ATOM 1731 C CA . GLU A 1 228 ? -32.271 -17.266 50.042 1.00 47.84 228 GLU A CA 1
ATOM 1732 C C . GLU A 1 228 ? -30.761 -16.987 49.919 1.00 47.84 228 GLU A C 1
ATOM 1734 O O . GLU A 1 228 ? -30.147 -16.532 50.882 1.00 47.84 228 GLU A O 1
ATOM 1739 N N . LYS A 1 229 ? -30.128 -17.231 48.759 1.00 43.81 229 LYS A N 1
ATOM 1740 C CA . LYS A 1 229 ? -28.697 -16.927 48.550 1.00 43.81 229 LYS A CA 1
ATOM 1741 C C . LYS A 1 229 ? -28.509 -15.711 47.638 1.00 43.81 229 LYS A C 1
ATOM 1743 O O . LYS A 1 229 ? -28.825 -15.826 46.453 1.00 43.81 229 LYS A O 1
ATOM 1748 N N . PRO A 1 230 ? -27.933 -14.593 48.127 1.00 50.03 230 PRO A N 1
ATOM 1749 C CA . PRO A 1 230 ? -27.717 -13.416 47.296 1.00 50.03 230 PRO A CA 1
ATOM 1750 C C . PRO A 1 230 ? -26.736 -13.738 46.164 1.00 50.03 230 PRO A C 1
ATOM 1752 O O . PRO A 1 230 ? -25.633 -14.239 46.395 1.00 50.03 230 PRO A O 1
ATOM 1755 N N . SER A 1 231 ? -27.150 -13.472 44.926 1.00 56.09 231 SER A N 1
ATOM 1756 C CA . SER A 1 231 ? -26.245 -13.456 43.780 1.00 56.09 231 SER A CA 1
ATOM 1757 C C . SER A 1 231 ? -25.436 -12.160 43.784 1.00 56.09 231 SER A C 1
ATOM 1759 O O . SER A 1 231 ? -26.028 -11.087 43.904 1.00 56.09 231 SER A O 1
ATOM 1761 N N . ALA A 1 232 ? -24.114 -12.283 43.650 1.00 54.25 232 ALA A N 1
ATOM 1762 C CA . ALA A 1 232 ? -23.225 -11.160 43.353 1.00 54.25 232 ALA A CA 1
ATOM 1763 C C . ALA A 1 232 ? -23.555 -10.525 41.994 1.00 54.25 232 ALA A C 1
ATOM 1765 O O . ALA A 1 232 ? -23.988 -11.283 41.089 1.00 54.25 232 ALA A O 1
#

Secondary structure (DSSP, 8-state):
--HHHHHHHHHHHHIIIIIIHHHHHHHHHHTT-HHHHHHHHHHHHHHHHHHHHHHHHHHS---HHHHHHHHHHHHHHHHHHHHHHHHHHTT-HHHHHHHHHHHHHHHHHHHHHTT---HHHHHHHHHHHHHHHHHHHHHHHHHHHTSS--S-----SS---------S--SSPPPPTTSHHHHHHHHHHHHTT-EEEEE-SSSEEEEE-TT-HHHHHHHHHHHT--TTS---

InterPro domains:
  IPR006070 Threonylcarbamoyl-AMP synthase-like domain [PF01300] (189-230)
  IPR006070 Threonylcarbamoyl-AMP synthase-like domain [PS51163] (180-232)
  IPR017945 DHBP synthase RibB-like alpha/beta domain superfamily [SSF55821] (183-230)
  IPR050156 Threonylcarbamoyl-AMP synthase, SUA5 [PTHR17490] (180-230)

pLDDT: mean 77.98, std 13.75, range [33.0, 95.5]

Radius of gyration: 27.47 Å; chains: 1; bounding box: 64×38×74 Å

Sequence (232 aa):
TNSTFLHLTIPWVLISGAIIQVYVSRLQVTGGGRFGSVISSIYVVVWATWTWFRFAGDMLQLSTDEAYGFTAGAIALLVINAFLMLIAANRNLVLLFLTAVMEVVLVCFLLSTLQQLPYQLEIAMLALLSIICIYGVLASLLNCIFSQRLLPMGPPLIKEKVKQESAPDSPCPVANSRLTSGLLKIAGLLKEGGVCGIPTDTVYALAASCKSPQAIERIYNIKDRPAEKPSA

Organism: NCBI:txid54343